Protein 4C69 (pdb70)

Nearest PDB structures (foldseek):
  7tcv-assembly1_XXX-2  TM=9.997E-01  e=7.391E-43  Mus musculus
  3emn-assembly1_X  TM=1.001E+00  e=1.441E-42  Mus musculus
  7nie-assembly1_C  TM=9.796E-01  e=1.174E-37  Sus scrofa
  4bum-assembly1_X-2  TM=9.651E-01  e=6.460E-36  Danio rerio
  5jdp-assembly1_A  TM=8.200E-01  e=9.463E-36  Homo sapiens

Foldseek 3Di:
DLWDDFPVCACVQQVCLVPPQADWQKEKEWEWEDDPFFKIKIKIWIARNPVRDIKIKIKIKGDPVVFQWMWIWIAIPQGKIKIKIKGACHVHHQKIKMWIWIAGPPVRFIWIKIKIWGIDRQKIWIWIWIQGPCFIKIKIKIWGDDPQKIKMWIWMAGVNVRDIPWIKIKIKGDDPAKIWIWMDIPVWKIKIKIWGPPDPFKIKMKMKIDTPPDPDIKIKIKMKGRPDVFKIWIWMAIPQQKIKTKIWGDPDVQKIKMKIKIARRVCNVDDDITIYIYIHGYD

Sequence (283 aa):
MAVPPTYADLGKSARDVFTKGYGFGLIKLDLKTKSENGLEFTSSGSANTETTKVNGSLETKYRWTEYGLTFTEKWWNTDNTLGTEITVEDQLARGLKLTFDSSFSPNTGKKNAKIKTGYKREHINLGCDVDFDIAGPSIRGALVLGYEGWLAGYQQMNFETSKSRVTQSNFAVGYKTDEFQLHTNVNDGTEFGGSIYQKVNKKKLETAVNLAWTAGNSNTRFGIAAKYQVDPDACFSAKVNNSSLIGLGYTQTLKKPGIKLTLSALLDGKNVNAGGHKLGLGLEFQA

Solvent-accessible surface area: 17221 Å² total; per-residue (Å²): 202,38,47,8,32,63,24,69,61,11,8,87,32,3,101,32,4,33,84,111,31,25,9,45,9,48,78,63,87,25,69,61,37,137,54,168,84,14,125,30,80,41,38,31,23,29,30,32,86,147,78,122,109,107,70,19,43,80,40,49,42,88,74,118,81,145,125,19,42,22,74,5,73,87,105,51,67,84,61,38,75,11,49,40,62,17,43,65,74,84,160,45,213,10,36,89,57,10,95,27,43,35,94,9,68,106,86,52,133,150,30,19,72,63,72,47,22,64,90,134,100,86,48,10,68,27,50,52,34,34,91,60,169,82,16,58,16,60,86,16,24,69,0,84,14,151,130,31,135,16,51,7,75,24,44,7,59,50,53,79,110,80,142,74,45,53,33,8,116,3,76,3,63,90,40,123,107,67,20,49,23,48,32,37,52,81,57,52,75,69,17,12,8,66,15,83,65,84,74,183,88,44,37,36,1,59,52,70,24,98,31,57,93,76,119,97,66,116,87,6,85,3,32,57,86,81,62,62,131,77,4,18,79,4,33,45,66,57,68,72,37,58,53,0,63,3,85,26,66,28,96,127,119,29,32,96,42,24,90,6,21,31,33,53,28,166,76,69,146,90,51,80,49,96,119,7,67,10,55,49,85,62,73

B-factor: mean 73.26, std 31.03, range [28.74, 315.89]

Radius of gyration: 20.9 Å; Cα contacts (8 Å, |Δi|>4): 778; chains: 1; bounding box: 49×56×49 Å

Structure (mmCIF, N/CA/C/O backbone):
data_4C69
#
_entry.id   4C69
#
_cell.length_a   100.152
_cell.length_b   58.369
_cell.length_c   66.545
_cell.angle_alpha   90.00
_cell.angle_beta   99.25
_cell.angle_gamma   90.00
#
_symmetry.space_group_name_H-M   'C 1 2 1'
#
loop_
_entity.id
_entity.type
_entity.pdbx_description
1 polymer 'VOLTAGE-DEPENDENT ANION-SELECTIVE CHANNEL PROTEIN 1'
2 non-polymer 'LAURYL DIMETHYLAMINE-N-OXIDE'
3 non-polymer 1,2-DIMYRISTOYL-RAC-GLYCERO-3-PHOSPHOCHOLINE
4 non-polymer "ADENOSINE-5'-TRIPHOSPHATE"
5 water water
#
loop_
_atom_site.group_PDB
_atom_site.id
_atom_site.type_symbol
_atom_site.label_atom_id
_atom_site.label_alt_id
_atom_site.label_comp_id
_atom_site.label_asym_id
_atom_site.label_entity_id
_atom_site.label_seq_id
_atom_site.pdbx_PDB_ins_code
_atom_site.Cartn_x
_atom_site.Cartn_y
_atom_site.Cartn_z
_atom_site.occupancy
_atom_site.B_iso_or_equiv
_atom_site.auth_seq_id
_atom_site.auth_comp_id
_atom_site.auth_asym_id
_atom_site.auth_atom_id
_atom_site.pdbx_PDB_model_num
ATOM 1 N N . MET A 1 13 ? 3.082 25.609 33.917 1.00 92.82 1 MET X N 1
ATOM 2 C CA . MET A 1 13 ? 3.208 26.631 34.953 1.00 94.73 1 MET X CA 1
ATOM 3 C C . MET A 1 13 ? 4.463 26.393 35.805 1.00 91.05 1 MET X C 1
ATOM 4 O O . MET A 1 13 ? 5.408 27.188 35.783 1.00 86.32 1 MET X O 1
ATOM 9 N N . ALA A 1 14 ? 4.478 25.283 36.538 1.00 83.80 2 ALA X N 1
ATOM 10 C CA . ALA A 1 14 ? 5.675 24.840 37.233 1.00 75.25 2 ALA X CA 1
ATOM 11 C C . ALA A 1 14 ? 6.587 24.125 36.227 1.00 61.51 2 ALA X C 1
ATOM 12 O O . ALA A 1 14 ? 7.730 23.753 36.541 1.00 62.24 2 ALA X O 1
ATOM 14 N N . VAL A 1 15 ? 6.060 23.933 35.017 1.00 53.03 3 VAL X N 1
ATOM 15 C CA . VAL A 1 15 ? 6.800 23.287 33.946 1.00 51.22 3 VAL X CA 1
ATOM 16 C C . VAL A 1 15 ? 7.609 24.330 33.208 1.00 47.71 3 VAL X C 1
ATOM 17 O O . VAL A 1 15 ? 7.054 25.237 32.611 1.00 54.54 3 VAL X O 1
ATOM 21 N N . PRO A 1 16 ? 8.938 24.199 33.265 1.00 41.09 4 PRO X N 1
ATOM 22 C CA . PRO A 1 16 ? 9.866 25.162 32.680 1.00 39.26 4 PRO X CA 1
ATOM 23 C C . PRO A 1 16 ? 9.944 25.017 31.163 1.00 45.35 4 PRO X C 1
ATOM 24 O O . PRO A 1 16 ? 9.596 23.962 30.648 1.00 47.30 4 PRO X O 1
ATOM 28 N N . PRO A 1 17 ? 10.385 26.071 30.460 1.00 39.77 5 PRO X N 1
ATOM 29 C CA . PRO A 1 17 ? 10.497 25.976 29.002 1.00 48.76 5 PRO X CA 1
ATOM 30 C C . PRO A 1 17 ? 11.708 25.141 28.626 1.00 50.65 5 PRO X C 1
ATOM 31 O O . PRO A 1 17 ? 12.550 24.854 29.486 1.00 45.57 5 PRO X O 1
ATOM 35 N N . THR A 1 18 ? 11.800 24.769 27.353 1.00 42.81 6 THR X N 1
ATOM 36 C CA . THR A 1 18 ? 12.991 24.115 26.826 1.00 34.43 6 THR X CA 1
ATOM 37 C C . THR A 1 18 ? 14.171 25.073 26.931 1.00 32.32 6 THR X C 1
ATOM 38 O O . THR A 1 18 ? 13.961 26.291 27.046 1.00 36.63 6 THR X O 1
ATOM 42 N N . TYR A 1 19 ? 15.400 24.542 26.855 1.00 34.75 7 TYR X N 1
ATOM 43 C CA . TYR A 1 19 ? 16.611 25.382 26.857 1.00 40.05 7 TYR X CA 1
ATOM 44 C C . TYR A 1 19 ? 16.559 26.505 25.787 1.00 46.85 7 TYR X C 1
ATOM 45 O O . TYR A 1 19 ? 16.800 27.683 26.078 1.00 45.35 7 TYR X O 1
ATOM 54 N N . ALA A 1 20 ? 16.240 26.125 24.554 1.00 39.63 8 ALA X N 1
ATOM 55 C CA . ALA A 1 20 ? 16.172 27.075 23.449 1.00 40.99 8 ALA X CA 1
ATOM 56 C C . ALA A 1 20 ? 15.172 28.191 23.734 1.00 38.51 8 ALA X C 1
ATOM 57 O O . ALA A 1 20 ? 15.363 29.334 23.319 1.00 39.31 8 ALA X O 1
ATOM 59 N N . ASP A 1 21 ? 14.102 27.883 24.463 1.00 40.98 9 ASP X N 1
ATOM 60 C CA . ASP A 1 21 ? 13.112 28.927 24.742 1.00 33.95 9 ASP X CA 1
ATOM 61 C C . ASP A 1 21 ? 13.486 29.881 25.885 1.00 50.94 9 ASP X C 1
ATOM 62 O O . ASP A 1 21 ? 12.777 30.862 26.129 1.00 49.05 9 ASP X O 1
ATOM 67 N N . LEU A 1 22 ? 14.592 29.615 26.578 1.00 39.68 10 LEU X N 1
ATOM 68 C CA . LEU A 1 22 ? 15.036 30.561 27.609 1.00 44.85 10 LEU X CA 1
ATOM 69 C C . LEU A 1 22 ? 15.395 31.904 26.942 1.00 43.69 10 LEU X C 1
ATOM 70 O O . LEU A 1 22 ? 16.209 31.937 26.002 1.00 39.68 10 LEU X O 1
ATOM 75 N N . GLY A 1 23 ? 14.780 32.992 27.411 1.00 36.34 11 GLY X N 1
ATOM 76 C CA . GLY A 1 23 ? 14.963 34.309 26.816 1.00 46.60 11 GLY X CA 1
ATOM 77 C C . GLY A 1 23 ? 14.098 34.618 25.586 1.00 53.05 11 GLY X C 1
ATOM 78 O O . GLY A 1 23 ? 14.358 35.602 24.873 1.00 48.93 11 GLY X O 1
ATOM 79 N N . LYS A 1 24 ? 13.062 33.811 25.345 1.00 41.77 12 LYS X N 1
ATOM 80 C CA . LYS A 1 24 ? 12.250 33.950 24.127 1.00 49.19 12 LYS X CA 1
ATOM 81 C C . LYS A 1 24 ? 11.471 35.273 24.015 1.00 55.59 12 LYS X C 1
ATOM 82 O O . LYS A 1 24 ? 11.502 35.946 22.971 1.00 42.23 12 LYS X O 1
ATOM 88 N N . SER A 1 25 ? 10.766 35.626 25.085 1.00 39.07 13 SER X N 1
ATOM 89 C CA . SER A 1 25 ? 9.943 36.812 25.110 1.00 36.51 13 SER X CA 1
ATOM 90 C C . SER A 1 25 ? 10.748 38.056 24.797 1.00 39.53 13 SER X C 1
ATOM 91 O O . SER A 1 25 ? 10.249 38.972 24.138 1.00 46.51 13 SER X O 1
ATOM 94 N N . ALA A 1 26 ? 11.983 38.090 25.290 1.00 41.04 14 ALA X N 1
ATOM 95 C CA . ALA A 1 26 ? 12.867 39.230 25.070 1.00 47.60 14 ALA X CA 1
ATOM 96 C C . ALA A 1 26 ? 13.300 39.275 23.603 1.00 47.92 14 ALA X C 1
ATOM 97 O O . ALA A 1 26 ? 13.302 40.345 22.969 1.00 41.51 14 ALA X O 1
ATOM 99 N N . ARG A 1 27 ? 13.693 38.111 23.084 1.00 41.28 15 ARG X N 1
ATOM 100 C CA . ARG A 1 27 ? 14.104 37.985 21.696 1.00 40.44 15 ARG X CA 1
ATOM 101 C C . ARG A 1 27 ? 12.942 38.426 20.806 1.00 40.67 15 ARG X C 1
ATOM 102 O O . ARG A 1 27 ? 13.128 39.198 19.876 1.00 48.95 15 ARG X O 1
ATOM 110 N N . ASP A 1 28 ? 11.742 37.988 21.159 1.00 37.94 16 ASP X N 1
ATOM 111 C CA . ASP A 1 28 ? 10.539 38.330 20.410 1.00 48.80 16 ASP X CA 1
ATOM 112 C C . ASP A 1 28 ? 10.280 39.829 20.331 1.00 57.74 16 ASP X C 1
ATOM 113 O O . ASP A 1 28 ? 9.757 40.299 19.327 1.00 49.25 16 ASP X O 1
ATOM 118 N N . VAL A 1 29 ? 10.650 40.583 21.367 1.00 47.25 17 VAL X N 1
ATOM 119 C CA . VAL A 1 29 ? 10.425 42.021 21.318 1.00 45.69 17 VAL X CA 1
ATOM 120 C C . VAL A 1 29 ? 11.317 42.650 20.248 1.00 39.41 17 VAL X C 1
ATOM 121 O O . VAL A 1 29 ? 10.925 43.600 19.574 1.00 49.13 17 VAL X O 1
ATOM 125 N N . PHE A 1 30 ? 12.518 42.098 20.089 1.00 42.80 18 PHE X N 1
ATOM 126 C CA . PHE A 1 30 ? 13.474 42.563 19.089 1.00 45.88 18 PHE X CA 1
ATOM 127 C C . PHE A 1 30 ? 13.210 42.089 17.654 1.00 46.00 18 PHE X C 1
ATOM 128 O O . PHE A 1 30 ? 13.638 42.748 16.714 1.00 54.84 18 PHE X O 1
ATOM 136 N N . THR A 1 31 ? 12.549 40.943 17.485 1.00 49.53 19 THR X N 1
ATOM 137 C CA . THR A 1 31 ? 12.488 40.290 16.169 1.00 53.93 19 THR X CA 1
ATOM 138 C C . THR A 1 31 ? 11.144 40.458 15.459 1.00 52.19 19 THR X C 1
ATOM 139 O O . THR A 1 31 ? 11.089 40.724 14.261 1.00 56.04 19 THR X O 1
ATOM 143 N N . LYS A 1 32 ? 10.060 40.274 16.202 1.00 45.06 20 LYS X N 1
ATOM 144 C CA . LYS A 1 32 ? 8.725 40.338 15.629 1.00 43.66 20 LYS X CA 1
ATOM 145 C C . LYS A 1 32 ? 8.338 41.749 15.227 1.00 51.31 20 LYS X C 1
ATOM 146 O O . LYS A 1 32 ? 8.825 42.725 15.797 1.00 63.31 20 LYS X O 1
ATOM 152 N N . GLY A 1 33 ? 7.473 41.855 14.229 1.00 50.01 21 GLY X N 1
ATOM 153 C CA . GLY A 1 33 ? 7.035 43.160 13.766 1.00 56.59 21 GLY X CA 1
ATOM 154 C C . GLY A 1 33 ? 8.080 43.864 12.926 1.00 50.56 21 GLY X C 1
ATOM 155 O O . GLY A 1 33 ? 7.925 45.044 12.579 1.00 62.53 21 GLY X O 1
ATOM 156 N N . TYR A 1 34 ? 9.158 43.153 12.607 1.00 45.86 22 TYR X N 1
ATOM 157 C CA . TYR A 1 34 ? 10.188 43.717 11.736 1.00 56.83 22 TYR X CA 1
ATOM 158 C C . TYR A 1 34 ? 10.519 42.744 10.594 1.00 66.84 22 TYR X C 1
ATOM 159 O O . TYR A 1 34 ? 10.764 41.555 10.843 1.00 64.20 22 TYR X O 1
ATOM 168 N N . GLY A 1 35 ? 10.553 43.258 9.361 1.00 57.18 23 GLY X N 1
ATOM 169 C CA . GLY A 1 35 ? 10.965 42.474 8.203 1.00 56.78 23 GLY X CA 1
ATOM 170 C C . GLY A 1 35 ? 11.798 43.269 7.198 1.00 52.69 23 GLY X C 1
ATOM 171 O O . GLY A 1 35 ? 11.414 43.404 6.028 1.00 55.76 23 GLY X O 1
ATOM 172 N N . PHE A 1 36 ? 12.948 43.768 7.654 1.00 49.33 24 PHE X N 1
ATOM 173 C CA . PHE A 1 36 ? 13.812 44.667 6.881 1.00 55.40 24 PHE X CA 1
ATOM 174 C C . PHE A 1 36 ? 14.308 44.093 5.554 1.00 57.98 24 PHE X C 1
ATOM 175 O O . PHE A 1 36 ? 14.798 42.968 5.506 1.00 55.17 24 PHE X O 1
ATOM 183 N N . GLY A 1 37 ? 14.197 44.876 4.484 1.00 59.55 25 GLY X N 1
ATOM 184 C CA . GLY A 1 37 ? 14.744 44.480 3.194 1.00 47.67 25 GLY X CA 1
ATOM 185 C C . GLY A 1 37 ? 14.005 43.306 2.593 1.00 54.82 25 GLY X C 1
ATOM 186 O O . GLY A 1 37 ? 14.539 42.570 1.756 1.00 63.06 25 GLY X O 1
ATOM 187 N N . LEU A 1 38 ? 12.764 43.112 3.016 1.00 80.68 26 LEU X N 1
ATOM 188 C CA . LEU A 1 38 ? 11.973 42.044 2.434 1.00 63.36 26 LEU X CA 1
ATOM 189 C C . LEU A 1 38 ? 10.572 42.501 2.099 1.00 66.69 26 LEU X C 1
ATOM 190 O O . LEU A 1 38 ? 10.011 43.371 2.768 1.00 63.18 26 LEU X O 1
ATOM 195 N N . ILE A 1 39 ? 10.025 41.919 1.036 1.00 59.70 27 ILE X N 1
ATOM 196 C CA . ILE A 1 39 ? 8.585 41.929 0.828 1.00 59.21 27 ILE X CA 1
ATOM 197 C C . ILE A 1 39 ? 8.120 40.527 1.183 1.00 60.08 27 ILE X C 1
ATOM 198 O O . ILE A 1 39 ? 8.519 39.554 0.534 1.00 64.97 27 ILE X O 1
ATOM 203 N N . LYS A 1 40 ? 7.307 40.428 2.228 1.00 62.76 28 LYS X N 1
ATOM 204 C CA . LYS A 1 40 ? 6.890 39.138 2.759 1.00 72.06 28 LYS X CA 1
ATOM 205 C C . LYS A 1 40 ? 5.389 38.918 2.579 1.00 70.09 28 LYS X C 1
ATOM 206 O O . LYS A 1 40 ? 4.580 39.841 2.712 1.00 63.10 28 LYS X O 1
ATOM 212 N N . LEU A 1 41 ? 5.021 37.678 2.301 1.00 65.48 29 LEU X N 1
ATOM 213 C CA . LEU A 1 41 ? 3.653 37.370 1.969 1.00 55.02 29 LEU X CA 1
ATOM 214 C C . LEU A 1 41 ? 3.266 36.048 2.620 1.00 52.36 29 LEU X C 1
ATOM 215 O O . LEU A 1 41 ? 3.790 34.999 2.241 1.00 51.98 29 LEU X O 1
ATOM 220 N N . ASP A 1 42 ? 2.366 36.085 3.603 1.00 53.22 30 ASP X N 1
ATOM 221 C CA . ASP A 1 42 ? 2.047 34.871 4.345 1.00 54.44 30 ASP X CA 1
ATOM 222 C C . ASP A 1 42 ? 0.566 34.505 4.351 1.00 54.69 30 ASP X C 1
ATOM 223 O O . ASP A 1 42 ? -0.293 35.275 4.800 1.00 53.91 30 ASP X O 1
ATOM 228 N N . LEU A 1 43 ? 0.286 33.301 3.872 1.00 55.13 31 LEU X N 1
ATOM 229 C CA . LEU A 1 43 ? -1.056 32.743 3.940 1.00 51.84 31 LEU X CA 1
ATOM 230 C C . LEU A 1 43 ? -1.095 31.603 4.949 1.00 56.52 31 LEU X C 1
ATOM 231 O O . LEU A 1 43 ? -0.399 30.602 4.785 1.00 60.40 31 LEU X O 1
ATOM 236 N N . LYS A 1 44 ? -1.922 31.754 5.975 1.00 61.90 32 LYS X N 1
ATOM 237 C CA . LYS A 1 44 ? -2.017 30.781 7.059 1.00 72.70 32 LYS X CA 1
ATOM 238 C C . LYS A 1 44 ? -3.469 30.353 7.252 1.00 74.64 32 LYS X C 1
ATOM 239 O O . LYS A 1 44 ? -4.377 31.177 7.157 1.00 77.38 32 LYS X O 1
ATOM 245 N N . THR A 1 45 ? -3.695 29.072 7.522 1.00 69.86 33 THR X N 1
ATOM 246 C CA . THR A 1 45 ? -5.009 28.639 7.980 1.00 70.18 33 THR X CA 1
ATOM 247 C C . THR A 1 45 ? -4.916 28.057 9.374 1.00 84.46 33 THR X C 1
ATOM 248 O O . THR A 1 45 ? -3.825 27.765 9.873 1.00 87.34 33 THR X O 1
ATOM 252 N N . LYS A 1 46 ? -6.080 27.875 9.986 1.00 94.60 34 LYS X N 1
ATOM 253 C CA . LYS A 1 46 ? -6.165 27.412 11.355 1.00 100.51 34 LYS X CA 1
ATOM 254 C C . LYS A 1 46 ? -7.230 26.342 11.481 1.00 104.10 34 LYS X C 1
ATOM 255 O O . LYS A 1 46 ? -8.313 26.449 10.905 1.00 112.82 34 LYS X O 1
ATOM 261 N N . SER A 1 47 ? -6.897 25.296 12.219 1.00 104.24 35 SER X N 1
ATOM 262 C CA . SER A 1 47 ? -7.877 24.332 12.679 1.00 108.05 35 SER X CA 1
ATOM 263 C C . SER A 1 47 ? -7.306 23.699 13.938 1.00 115.40 35 SER X C 1
ATOM 264 O O . SER A 1 47 ? -6.096 23.489 14.036 1.00 110.87 35 SER X O 1
ATOM 267 N N . GLU A 1 48 ? -8.162 23.430 14.916 1.00 124.70 36 GLU X N 1
ATOM 268 C CA . GLU A 1 48 ? -7.713 22.740 16.115 1.00 131.48 36 GLU X CA 1
ATOM 269 C C . GLU A 1 48 ? -7.412 21.295 15.744 1.00 131.80 36 GLU X C 1
ATOM 270 O O . GLU A 1 48 ? -6.551 20.651 16.345 1.00 141.05 36 GLU X O 1
ATOM 276 N N . ASN A 1 49 ? -8.119 20.801 14.733 1.00 121.12 37 ASN X N 1
ATOM 277 C CA . ASN A 1 49 ? -7.959 19.424 14.291 1.00 113.59 37 ASN X CA 1
ATOM 278 C C . ASN A 1 49 ? -7.797 19.311 12.777 1.00 100.96 37 ASN X C 1
ATOM 279 O O . ASN A 1 49 ? -8.275 20.159 12.020 1.00 91.04 37 ASN X O 1
ATOM 284 N N . GLY A 1 50 ? -7.107 18.263 12.345 1.00 88.09 38 GLY X N 1
ATOM 285 C CA . GLY A 1 50 ? -6.954 17.979 10.932 1.00 84.30 38 GLY X CA 1
ATOM 286 C C . GLY A 1 50 ? -6.027 18.902 10.163 1.00 85.51 38 GLY X C 1
ATOM 287 O O . GLY A 1 50 ? -4.957 19.267 10.645 1.00 87.90 38 GLY X O 1
ATOM 288 N N . LEU A 1 51 ? -6.451 19.278 8.960 1.00 80.94 39 LEU X N 1
ATOM 289 C CA . LEU A 1 51 ? -5.594 19.990 8.021 1.00 79.17 39 LEU X CA 1
ATOM 290 C C . LEU A 1 51 ? -5.431 21.467 8.334 1.00 76.56 39 LEU X C 1
ATOM 291 O O . LEU A 1 51 ? -6.389 22.152 8.691 1.00 81.31 39 LEU X O 1
ATOM 296 N N . GLU A 1 52 ? -4.203 21.947 8.189 1.00 73.46 40 GLU X N 1
ATOM 297 C CA . GLU A 1 52 ? -3.942 23.377 8.100 1.00 71.17 40 GLU X CA 1
ATOM 298 C C . GLU A 1 52 ? -2.727 23.588 7.209 1.00 70.04 40 GLU X C 1
ATOM 299 O O . GLU A 1 52 ? -1.920 22.668 7.018 1.00 67.82 40 GLU X O 1
ATOM 305 N N . PHE A 1 53 ? -2.600 24.781 6.638 1.00 61.96 41 PHE X N 1
ATOM 306 C CA . PHE A 1 53 ? -1.425 25.058 5.834 1.00 64.26 41 PHE X CA 1
ATOM 307 C C . PHE A 1 53 ? -0.848 26.444 6.084 1.00 68.25 41 PHE X C 1
ATOM 308 O O . PHE A 1 53 ? -1.544 27.361 6.535 1.00 65.96 41 PHE X O 1
ATOM 316 N N . THR A 1 54 ? 0.443 26.571 5.801 1.00 62.75 42 THR X N 1
ATOM 317 C CA . THR A 1 54 ? 1.118 27.851 5.872 1.00 68.01 42 THR X CA 1
ATOM 318 C C . THR A 1 54 ? 1.880 28.042 4.577 1.00 64.70 42 THR X C 1
ATOM 319 O O . THR A 1 54 ? 2.768 27.259 4.247 1.00 72.97 42 THR X O 1
ATOM 323 N N . SER A 1 55 ? 1.525 29.079 3.838 1.00 63.78 43 SER X N 1
ATOM 324 C CA . SER A 1 55 ? 2.180 29.357 2.567 1.00 63.52 43 SER X CA 1
ATOM 325 C C . SER A 1 55 ? 2.895 30.689 2.674 1.00 63.10 43 SER X C 1
ATOM 326 O O . SER A 1 55 ? 2.328 31.668 3.186 1.00 67.49 43 SER X O 1
ATOM 329 N N . SER A 1 56 ? 4.133 30.732 2.192 1.00 59.60 44 SER X N 1
ATOM 330 C CA . SER A 1 56 ? 4.956 31.912 2.396 1.00 66.46 44 SER X CA 1
ATOM 331 C C . SER A 1 56 ? 5.725 32.335 1.146 1.00 63.61 44 SER X C 1
ATOM 332 O O . SER A 1 56 ? 6.360 31.512 0.474 1.00 55.55 44 SER X O 1
ATOM 335 N N . GLY A 1 57 ? 5.647 33.626 0.837 1.00 63.27 45 GLY X N 1
ATOM 336 C CA . GLY A 1 57 ? 6.462 34.205 -0.216 1.00 65.99 45 GLY X CA 1
ATOM 337 C C . GLY A 1 57 ? 7.390 35.278 0.331 1.00 60.19 45 GLY X C 1
ATOM 338 O O . GLY A 1 57 ? 7.003 36.066 1.201 1.00 66.49 45 GLY X O 1
ATOM 339 N N . SER A 1 58 ? 8.616 35.313 -0.174 1.00 61.66 46 SER X N 1
ATOM 340 C CA . SER A 1 58 ? 9.575 36.310 0.266 1.00 65.87 46 SER X CA 1
ATOM 341 C C . SER A 1 58 ? 10.450 36.819 -0.869 1.00 62.65 46 SER X C 1
ATOM 342 O O . SER A 1 58 ? 11.193 36.055 -1.483 1.00 70.89 46 SER X O 1
ATOM 345 N N . ALA A 1 59 ? 10.367 38.115 -1.148 1.00 63.31 47 ALA X N 1
ATOM 346 C CA . ALA A 1 59 ? 11.328 38.739 -2.061 1.00 63.68 47 ALA X CA 1
ATOM 347 C C . ALA A 1 59 ? 12.340 39.571 -1.287 1.00 59.08 47 ALA X C 1
ATOM 348 O O . ALA A 1 59 ? 11.988 40.361 -0.405 1.00 71.76 47 ALA X O 1
ATOM 350 N N . ASN A 1 60 ? 13.604 39.369 -1.618 1.00 68.36 48 ASN X N 1
ATOM 351 C CA . ASN A 1 60 ? 14.688 40.118 -1.024 1.00 62.66 48 ASN X CA 1
ATOM 352 C C . ASN A 1 60 ? 14.918 41.332 -1.917 1.00 75.81 48 ASN X C 1
ATOM 353 O O . ASN A 1 60 ? 15.242 41.177 -3.095 1.00 77.91 48 ASN X O 1
ATOM 358 N N . THR A 1 61 ? 14.747 42.535 -1.378 1.00 86.61 49 THR X N 1
ATOM 359 C CA . THR A 1 61 ? 14.789 43.742 -2.204 1.00 90.17 49 THR X CA 1
ATOM 360 C C . THR A 1 61 ? 16.205 44.161 -2.615 1.00 94.65 49 THR X C 1
ATOM 361 O O . THR A 1 61 ? 16.386 45.091 -3.406 1.00 96.25 49 THR X O 1
ATOM 365 N N . GLU A 1 62 ? 17.204 43.469 -2.080 1.00 94.41 50 GLU X N 1
ATOM 366 C CA . GLU A 1 62 ? 18.594 43.723 -2.438 1.00 104.41 50 GLU X CA 1
ATOM 367 C C . GLU A 1 62 ? 19.028 42.804 -3.573 1.00 95.62 50 GLU X C 1
ATOM 368 O O . GLU A 1 62 ? 19.572 43.254 -4.579 1.00 98.68 50 GLU X O 1
ATOM 374 N N . THR A 1 63 ? 18.773 41.512 -3.396 1.00 92.69 51 THR X N 1
ATOM 375 C CA . THR A 1 63 ? 19.258 40.485 -4.301 1.00 93.41 51 THR X CA 1
ATOM 376 C C . THR A 1 63 ? 18.250 40.141 -5.388 1.00 92.58 51 THR X C 1
ATOM 377 O O . THR A 1 63 ? 18.561 39.375 -6.299 1.00 93.79 51 THR X O 1
ATOM 381 N N . THR A 1 64 ? 17.042 40.686 -5.270 1.00 90.46 52 THR X N 1
ATOM 382 C CA . THR A 1 64 ? 15.973 40.466 -6.246 1.00 103.22 52 THR X CA 1
ATOM 383 C C . THR A 1 64 ? 15.465 39.007 -6.276 1.00 100.93 52 THR X C 1
ATOM 384 O O . THR A 1 64 ? 14.541 38.665 -7.027 1.00 101.64 52 THR X O 1
ATOM 388 N N . LYS A 1 65 ? 16.043 38.166 -5.418 1.00 93.63 53 LYS X N 1
ATOM 389 C CA . LYS A 1 65 ? 15.644 36.762 -5.319 1.00 91.51 53 LYS X CA 1
ATOM 390 C C . LYS A 1 65 ? 14.261 36.623 -4.684 1.00 91.95 53 LYS X C 1
ATOM 391 O O . LYS A 1 65 ? 13.855 37.426 -3.841 1.00 79.17 53 LYS X O 1
ATOM 397 N N . VAL A 1 66 ? 13.536 35.596 -5.097 1.00 79.36 54 VAL X N 1
ATOM 398 C CA . VAL A 1 66 ? 12.203 35.365 -4.583 1.00 89.66 54 VAL X CA 1
ATOM 399 C C . VAL A 1 66 ? 12.128 33.941 -4.057 1.00 93.73 54 VAL X C 1
ATOM 400 O O . VAL A 1 66 ? 12.369 32.990 -4.798 1.00 104.33 54 VAL X O 1
ATOM 404 N N . ASN A 1 67 ? 11.814 33.799 -2.774 1.00 90.90 55 ASN X N 1
ATOM 405 C CA . ASN A 1 67 ? 11.708 32.486 -2.149 1.00 69.99 55 ASN X CA 1
ATOM 406 C C . ASN A 1 67 ? 10.269 32.144 -1.774 1.00 71.07 55 ASN X C 1
ATOM 407 O O . ASN A 1 67 ? 9.481 33.024 -1.421 1.00 67.16 55 ASN X O 1
ATOM 412 N N . GLY A 1 68 ? 9.937 30.860 -1.829 1.00 67.03 56 GLY X N 1
ATOM 413 C CA . GLY A 1 68 ? 8.607 30.400 -1.487 1.00 83.99 56 GLY X CA 1
ATOM 414 C C . GLY A 1 68 ? 8.665 29.175 -0.595 1.00 86.17 56 GLY X C 1
ATOM 415 O O . GLY A 1 68 ? 9.646 28.416 -0.619 1.00 76.33 56 GLY X O 1
ATOM 416 N N . SER A 1 69 ? 7.624 28.978 0.209 1.00 78.13 57 SER X N 1
ATOM 417 C CA . SER A 1 69 ? 7.558 27.780 1.028 1.00 66.92 57 SER X CA 1
ATOM 418 C C . SER A 1 69 ? 6.122 27.397 1.339 1.00 67.66 57 SER X C 1
ATOM 419 O O . SER A 1 69 ? 5.269 28.255 1.589 1.00 65.49 57 SER X O 1
ATOM 422 N N . LEU A 1 70 ? 5.860 26.097 1.295 1.00 66.76 58 LEU X N 1
ATOM 423 C CA . LEU A 1 70 ? 4.574 25.561 1.702 1.00 62.27 58 LEU X CA 1
ATOM 424 C C . LEU A 1 70 ? 4.781 24.571 2.842 1.00 67.96 58 LEU X C 1
ATOM 425 O O . LEU A 1 70 ? 5.746 23.805 2.851 1.00 65.78 58 LEU X O 1
ATOM 430 N N . GLU A 1 71 ? 3.865 24.580 3.799 1.00 66.50 59 GLU X N 1
ATOM 431 C CA . GLU A 1 71 ? 3.891 23.597 4.865 1.00 73.03 59 GLU X CA 1
ATOM 432 C C . GLU A 1 71 ? 2.471 23.115 5.100 1.00 70.16 59 GLU X C 1
ATOM 433 O O . GLU A 1 71 ? 1.590 23.907 5.441 1.00 77.28 59 GLU X O 1
ATOM 439 N N . THR A 1 72 ? 2.235 21.824 4.897 1.00 66.12 60 THR X N 1
ATOM 440 C CA . THR A 1 72 ? 0.937 21.261 5.245 1.00 57.56 60 THR X CA 1
ATOM 441 C C . THR A 1 72 ? 1.068 20.487 6.552 1.00 64.77 60 THR X C 1
ATOM 442 O O . THR A 1 72 ? 2.135 19.964 6.878 1.00 71.40 60 THR X O 1
ATOM 446 N N . LYS A 1 73 ? -0.008 20.446 7.321 1.00 70.04 61 LYS X N 1
ATOM 447 C CA . LYS A 1 73 ? 0.069 19.871 8.645 1.00 65.51 61 LYS X CA 1
ATOM 448 C C . LYS A 1 73 ? -1.254 19.215 9.000 1.00 66.71 61 LYS X C 1
ATOM 449 O O . LYS A 1 73 ? -2.308 19.841 8.914 1.00 63.47 61 LYS X O 1
ATOM 455 N N . TYR A 1 74 ? -1.195 17.944 9.381 1.00 64.58 62 TYR X N 1
ATOM 456 C CA . TYR A 1 74 ? -2.388 17.234 9.819 1.00 65.38 62 TYR X CA 1
ATOM 457 C C . TYR A 1 74 ? -2.252 16.806 11.279 1.00 57.16 62 TYR X C 1
ATOM 458 O O . TYR A 1 74 ? -1.304 16.103 11.632 1.00 59.07 62 TYR X O 1
ATOM 467 N N . ARG A 1 75 ? -3.196 17.230 12.121 1.00 70.89 63 ARG X N 1
ATOM 468 C CA . ARG A 1 75 ? -3.179 16.848 13.531 1.00 72.67 63 ARG X CA 1
ATOM 469 C C . ARG A 1 75 ? -4.221 15.789 13.808 1.00 66.39 63 ARG X C 1
ATOM 470 O O . ARG A 1 75 ? -5.398 15.977 13.525 1.00 66.03 63 ARG X O 1
ATOM 478 N N . TRP A 1 76 ? -3.773 14.669 14.352 1.00 65.79 64 TRP X N 1
ATOM 479 C CA . TRP A 1 76 ? -4.670 13.633 14.838 1.00 87.38 64 TRP X CA 1
ATOM 480 C C . TRP A 1 76 ? -4.739 13.755 16.353 1.00 91.13 64 TRP X C 1
ATOM 481 O O . TRP A 1 76 ? -4.264 12.860 17.042 1.00 64.84 64 TRP X O 1
ATOM 492 N N . THR A 1 77 ? -5.311 14.839 16.881 1.00 90.10 65 THR X N 1
ATOM 493 C CA . THR A 1 77 ? -5.268 15.080 18.333 1.00 96.69 65 THR X CA 1
ATOM 494 C C . THR A 1 77 ? -5.941 13.998 19.173 1.00 102.21 65 THR X C 1
ATOM 495 O O . THR A 1 77 ? -5.801 13.987 20.396 1.00 106.88 65 THR X O 1
ATOM 499 N N . GLU A 1 78 ? -6.665 13.097 18.515 1.00 103.22 66 GLU X N 1
ATOM 500 C CA . GLU A 1 78 ? -7.156 11.892 19.165 1.00 103.43 66 GLU X CA 1
ATOM 501 C C . GLU A 1 78 ? -5.980 11.162 19.802 1.00 91.48 66 GLU X C 1
ATOM 502 O O . GLU A 1 78 ? -6.076 10.675 20.926 1.00 94.94 66 GLU X O 1
ATOM 508 N N . TYR A 1 79 ? -4.862 11.107 19.083 1.00 75.76 67 TYR X N 1
ATOM 509 C CA . TYR A 1 79 ? -3.709 10.337 19.533 1.00 77.68 67 TYR X CA 1
ATOM 510 C C . TYR A 1 79 ? -2.394 11.129 19.629 1.00 69.25 67 TYR X C 1
ATOM 511 O O . TYR A 1 79 ? -1.307 10.546 19.555 1.00 63.03 67 TYR X O 1
ATOM 520 N N . GLY A 1 80 ? -2.496 12.445 19.818 1.00 65.62 68 GLY X N 1
ATOM 521 C CA . GLY A 1 80 ? -1.322 13.283 20.025 1.00 65.66 68 GLY X CA 1
ATOM 522 C C . GLY A 1 80 ? -0.320 13.195 18.887 1.00 67.92 68 GLY X C 1
ATOM 523 O O . GLY A 1 80 ? 0.892 13.290 19.085 1.00 75.83 68 GLY X O 1
ATOM 524 N N . LEU A 1 81 ? -0.847 13.028 17.683 1.00 73.96 69 LEU X N 1
ATOM 525 C CA . LEU A 1 81 ? -0.039 12.749 16.513 1.00 68.89 69 LEU X CA 1
ATOM 526 C C . LEU A 1 81 ? -0.133 13.935 15.568 1.00 63.83 69 LEU X C 1
ATOM 527 O O . LEU A 1 81 ? -1.218 14.469 15.354 1.00 55.59 69 LEU X O 1
ATOM 532 N N . THR A 1 82 ? 0.995 14.365 15.012 1.00 57.95 70 THR X N 1
ATOM 533 C CA . THR A 1 82 ? 0.960 15.457 14.040 1.00 60.52 70 THR X CA 1
ATOM 534 C C . THR A 1 82 ? 1.827 15.108 12.839 1.00 63.98 70 THR X C 1
ATOM 535 O O . THR A 1 82 ? 2.958 14.646 13.008 1.00 65.77 70 THR X O 1
ATOM 539 N N . PHE A 1 83 ? 1.294 15.319 11.634 1.00 67.63 71 PHE X N 1
ATOM 540 C CA . PHE A 1 83 ? 2.037 15.045 10.397 1.00 65.45 71 PHE X CA 1
ATOM 541 C C . PHE A 1 83 ? 2.240 16.315 9.601 1.00 60.52 71 PHE X C 1
ATOM 542 O O . PHE A 1 83 ? 1.278 16.982 9.231 1.00 63.43 71 PHE X O 1
ATOM 550 N N . THR A 1 84 ? 3.491 16.609 9.288 1.00 62.71 72 THR X N 1
ATOM 551 C CA . THR A 1 84 ? 3.847 17.870 8.675 1.00 63.13 72 THR X CA 1
ATOM 552 C C . THR A 1 84 ? 4.702 17.600 7.447 1.00 62.95 72 THR X C 1
ATOM 553 O O . THR A 1 84 ? 5.633 16.794 7.489 1.00 60.84 72 THR X O 1
ATOM 557 N N . GLU A 1 85 ? 4.385 18.283 6.355 1.00 60.22 73 GLU X N 1
ATOM 558 C CA . GLU A 1 85 ? 5.156 18.171 5.123 1.00 65.64 73 GLU X CA 1
ATOM 559 C C . GLU A 1 85 ? 5.651 19.557 4.736 1.00 59.36 73 GLU X C 1
ATOM 560 O O . GLU A 1 85 ? 4.887 20.529 4.763 1.00 58.57 73 GLU X O 1
ATOM 566 N N . LYS A 1 86 ? 6.929 19.654 4.398 1.00 56.92 74 LYS X N 1
ATOM 567 C CA . LYS A 1 86 ? 7.492 20.924 3.979 1.00 64.36 74 LYS X CA 1
ATOM 568 C C . LYS A 1 86 ? 7.967 20.878 2.531 1.00 64.74 74 LYS X C 1
ATOM 569 O O . LYS A 1 86 ? 8.419 19.840 2.037 1.00 60.97 74 LYS X O 1
ATOM 575 N N A TRP A 1 87 ? 7.850 22.007 1.846 0.73 65.81 75 TRP X N 1
ATOM 576 N N B TRP A 1 87 ? 7.864 22.024 1.867 0.27 64.84 75 TRP X N 1
ATOM 577 C CA A TRP A 1 87 ? 8.377 22.133 0.496 0.73 65.98 75 TRP X CA 1
ATOM 578 C CA B TRP A 1 87 ? 8.302 22.186 0.489 0.27 66.27 75 TRP X CA 1
ATOM 579 C C A TRP A 1 87 ? 8.901 23.555 0.329 0.73 68.27 75 TRP X C 1
ATOM 580 C C B TRP A 1 87 ? 8.897 23.586 0.336 0.27 68.85 75 TRP X C 1
ATOM 581 O O A TRP A 1 87 ? 8.227 24.519 0.694 0.73 69.37 75 TRP X O 1
ATOM 582 O O B TRP A 1 87 ? 8.259 24.571 0.704 0.27 68.79 75 TRP X O 1
ATOM 603 N N . ASN A 1 88 ? 10.117 23.679 -0.189 1.00 70.97 76 ASN X N 1
ATOM 604 C CA . ASN A 1 88 ? 10.718 24.983 -0.478 1.00 77.07 76 ASN X CA 1
ATOM 605 C C . ASN A 1 88 ? 10.856 25.191 -1.981 1.00 86.19 76 ASN X C 1
ATOM 606 O O . ASN A 1 88 ? 10.594 24.277 -2.765 1.00 90.91 76 ASN X O 1
ATOM 611 N N . THR A 1 89 ? 11.276 26.389 -2.379 1.00 89.08 77 THR X N 1
ATOM 612 C CA . THR A 1 89 ? 11.476 26.703 -3.794 1.00 102.60 77 THR X CA 1
ATOM 613 C C . THR A 1 89 ? 12.698 25.991 -4.371 1.00 105.73 77 THR X C 1
ATOM 614 O O . THR A 1 89 ? 12.670 25.519 -5.504 1.00 115.19 77 THR X O 1
ATOM 618 N N . ASP A 1 90 ? 13.766 25.906 -3.582 1.00 103.62 78 ASP X N 1
ATOM 619 C CA . ASP A 1 90 ? 14.961 25.164 -3.978 1.00 116.66 78 ASP X CA 1
ATOM 620 C C . ASP A 1 90 ? 14.735 23.650 -3.869 1.00 109.53 78 ASP X C 1
ATOM 621 O O . ASP A 1 90 ? 15.667 22.886 -3.605 1.00 108.54 78 ASP X O 1
ATOM 626 N N . ASN A 1 91 ? 13.481 23.243 -4.068 1.00 102.06 79 ASN X N 1
ATOM 627 C CA . ASN A 1 91 ? 13.051 21.840 -4.079 1.00 98.11 79 ASN X CA 1
ATOM 628 C C . ASN A 1 91 ? 13.326 21.007 -2.822 1.00 83.63 79 ASN X C 1
ATOM 629 O O . ASN A 1 91 ? 13.199 19.776 -2.848 1.00 78.31 79 ASN X O 1
ATOM 634 N N . THR A 1 92 ? 13.691 21.670 -1.727 1.00 69.38 80 THR X N 1
ATOM 635 C CA . THR A 1 92 ? 13.889 20.956 -0.466 1.00 79.80 80 THR X CA 1
ATOM 636 C C . THR A 1 92 ? 12.543 20.414 0.035 1.00 72.14 80 THR X C 1
ATOM 637 O O . THR A 1 92 ? 11.547 21.131 0.080 1.00 68.27 80 THR X O 1
ATOM 641 N N . LEU A 1 93 ? 12.527 19.140 0.399 1.00 66.46 81 LEU X N 1
ATOM 642 C CA . LEU A 1 93 ? 11.306 18.462 0.770 1.00 67.64 81 LEU X CA 1
ATOM 643 C C . LEU A 1 93 ? 11.481 17.904 2.182 1.00 74.63 81 LEU X C 1
ATOM 644 O O . LEU A 1 93 ? 12.528 17.344 2.503 1.00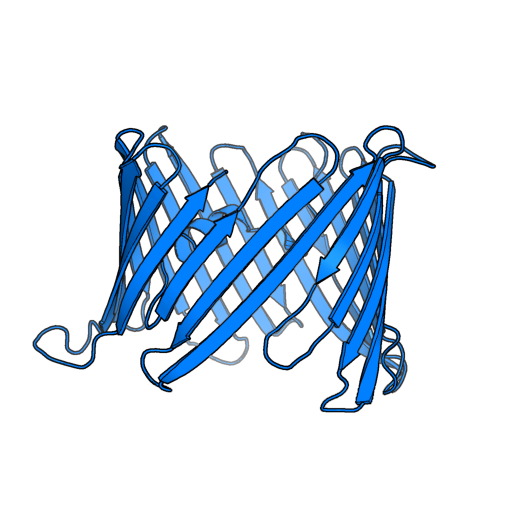 79.65 81 LEU X O 1
ATOM 649 N N . GLY A 1 94 ? 10.470 18.058 3.029 1.00 69.22 82 GLY X N 1
ATOM 650 C CA . GLY A 1 94 ? 10.595 17.619 4.405 1.00 71.78 82 GLY X CA 1
ATOM 651 C C . GLY A 1 94 ? 9.363 16.917 4.937 1.00 70.74 82 GLY X C 1
ATOM 652 O O . GLY A 1 94 ? 8.234 17.293 4.611 1.00 66.11 82 GLY X O 1
ATOM 653 N N . THR A 1 95 ? 9.591 15.891 5.753 1.00 72.42 83 THR X N 1
ATOM 654 C CA . THR A 1 95 ? 8.521 15.163 6.419 1.00 73.05 83 THR X CA 1
ATOM 655 C C . THR A 1 95 ? 8.799 15.108 7.920 1.00 76.18 83 THR X C 1
ATOM 656 O O . THR A 1 95 ? 9.928 14.850 8.344 1.00 75.60 83 THR X O 1
ATOM 660 N N . GLU A 1 96 ? 7.770 15.349 8.723 1.00 70.97 84 GLU X N 1
ATOM 661 C CA . GLU A 1 96 ? 7.934 15.401 10.174 1.00 72.41 84 GLU X CA 1
ATOM 662 C C . GLU A 1 96 ? 6.727 14.731 10.828 1.00 63.75 84 GLU X C 1
ATOM 663 O O . GLU A 1 96 ? 5.579 15.100 10.565 1.00 56.88 84 GLU X O 1
ATOM 669 N N . ILE A 1 97 ? 6.982 13.725 11.654 1.00 56.54 85 ILE X N 1
ATOM 670 C CA . ILE A 1 97 ? 5.906 13.070 12.381 1.00 63.60 85 ILE X CA 1
ATOM 671 C C . ILE A 1 97 ? 6.178 13.223 13.868 1.00 54.08 85 ILE X C 1
ATOM 672 O O . ILE A 1 97 ? 7.264 12.896 14.319 1.00 49.29 85 ILE X O 1
ATOM 677 N N . THR A 1 98 ? 5.215 13.727 14.633 1.00 53.16 86 THR X N 1
ATOM 678 C CA . THR A 1 98 ? 5.456 13.898 16.066 1.00 59.64 86 THR X CA 1
ATOM 679 C C . THR A 1 98 ? 4.379 13.223 16.897 1.00 58.75 86 THR X C 1
ATOM 680 O O . THR A 1 98 ? 3.207 13.224 16.528 1.00 52.53 86 THR X O 1
ATOM 684 N N . VAL A 1 99 ? 4.788 12.648 18.021 1.00 53.29 87 VAL X N 1
ATOM 685 C CA . VAL A 1 99 ? 3.847 12.043 18.952 1.00 61.16 87 VAL X CA 1
ATOM 686 C C . VAL A 1 99 ? 4.022 12.729 20.298 1.00 56.14 87 VAL X C 1
ATOM 687 O O . VAL A 1 99 ? 5.137 12.767 20.838 1.00 52.00 87 VAL X O 1
ATOM 691 N N . GLU A 1 100 ? 2.939 13.268 20.848 1.00 54.05 88 GLU X N 1
ATOM 692 C CA . GLU A 1 100 ? 3.046 13.987 22.116 1.00 60.01 88 GLU X CA 1
ATOM 693 C C . GLU A 1 100 ? 2.054 13.464 23.157 1.00 72.31 88 GLU X C 1
ATOM 694 O O . GLU A 1 100 ? 0.866 13.311 22.855 1.00 59.81 88 GLU X O 1
ATOM 700 N N . ASP A 1 101 ? 2.552 13.203 24.373 1.00 63.44 89 ASP X N 1
ATOM 701 C CA . ASP A 1 101 ? 1.737 12.735 25.504 1.00 63.10 89 ASP X CA 1
ATOM 702 C C . ASP A 1 101 ? 1.139 11.342 25.318 1.00 66.92 89 ASP X C 1
ATOM 703 O O . ASP A 1 101 ? 0.140 11.026 25.954 1.00 67.72 89 ASP X O 1
ATOM 708 N N . GLN A 1 102 ? 1.718 10.515 24.453 1.00 69.75 90 GLN X N 1
ATOM 709 C CA . GLN A 1 102 ? 1.143 9.190 24.210 1.00 72.44 90 GLN X CA 1
ATOM 710 C C . GLN A 1 102 ? 1.573 8.113 25.201 1.00 81.83 90 GLN X C 1
ATOM 711 O O . GLN A 1 102 ? 0.728 7.519 25.877 1.00 100.83 90 GLN X O 1
ATOM 717 N N . LEU A 1 103 ? 2.869 7.839 25.285 1.00 72.48 91 LEU X N 1
ATOM 718 C CA . LEU A 1 103 ? 3.321 6.857 26.264 1.00 82.56 91 LEU X CA 1
ATOM 719 C C . LEU A 1 103 ? 3.228 7.432 27.676 1.00 77.01 91 LEU X C 1
ATOM 720 O O . LEU A 1 103 ? 2.736 6.776 28.592 1.00 86.03 91 LEU X O 1
ATOM 725 N N . ALA A 1 104 ? 3.675 8.674 27.828 1.00 62.45 92 ALA X N 1
ATOM 726 C CA . ALA A 1 104 ? 3.631 9.373 29.099 1.00 67.03 92 ALA X CA 1
ATOM 727 C C . ALA A 1 104 ? 3.286 10.838 28.853 1.00 70.19 92 ALA X C 1
ATOM 728 O O . ALA A 1 104 ? 3.706 11.414 27.839 1.00 68.87 92 ALA X O 1
ATOM 730 N N . ARG A 1 105 ? 2.516 11.434 29.763 1.00 66.94 93 ARG X N 1
ATOM 731 C CA . ARG A 1 105 ? 2.217 12.866 29.686 1.00 61.84 93 ARG X CA 1
ATOM 732 C C . ARG A 1 105 ? 3.531 13.660 29.757 1.00 58.80 93 ARG X C 1
ATOM 733 O O . ARG A 1 105 ? 4.372 13.395 30.606 1.00 65.32 93 ARG X O 1
ATOM 741 N N . GLY A 1 106 ? 3.725 14.598 28.834 1.00 60.58 94 GLY X N 1
ATOM 742 C CA . GLY A 1 106 ? 4.951 15.378 28.791 1.00 50.86 94 GLY X CA 1
ATOM 743 C C . GLY A 1 106 ? 6.072 14.719 27.999 1.00 50.85 94 GLY X C 1
ATOM 744 O O . GLY A 1 106 ? 7.173 15.263 27.894 1.00 52.87 94 GLY X O 1
ATOM 745 N N . LEU A 1 107 ? 5.810 13.536 27.455 1.00 47.77 95 LEU X N 1
ATOM 746 C CA . LEU A 1 107 ? 6.778 12.883 26.580 1.00 46.34 95 LEU X CA 1
ATOM 747 C C . LEU A 1 107 ? 6.455 13.302 25.149 1.00 56.45 95 LEU X C 1
ATOM 748 O O . LEU A 1 107 ? 5.280 13.369 24.765 1.00 55.51 95 LEU X O 1
ATOM 753 N N . LYS A 1 108 ? 7.494 13.593 24.371 1.00 49.66 96 LYS X N 1
ATOM 754 C CA . LYS A 1 108 ? 7.324 14.011 22.985 1.00 52.32 96 LYS X CA 1
ATOM 755 C C . LYS A 1 108 ? 8.422 13.378 22.138 1.00 48.45 96 LYS X C 1
ATOM 7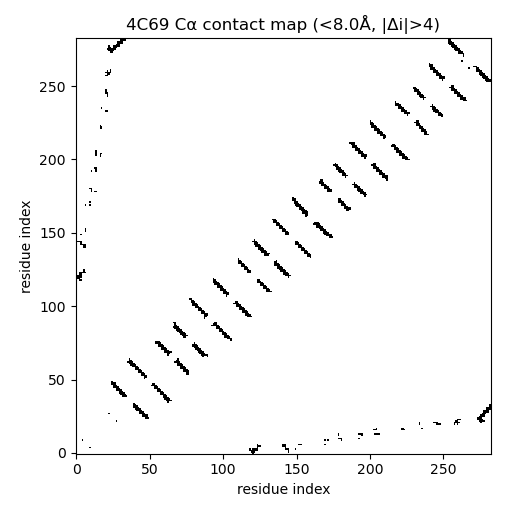56 O O . LYS A 1 108 ? 9.607 13.505 22.466 1.00 42.09 96 LYS X O 1
ATOM 762 N N . LEU A 1 109 ? 8.021 12.678 21.075 1.00 43.36 97 LEU X N 1
ATOM 763 C CA . LEU A 1 109 ? 8.950 12.006 20.157 1.00 51.66 97 LEU X CA 1
ATOM 764 C C . LEU A 1 109 ? 8.702 12.513 18.734 1.00 57.20 97 LEU X C 1
ATOM 765 O O . LEU A 1 109 ? 7.558 12.598 18.286 1.00 59.80 97 LEU X O 1
ATOM 770 N N . THR A 1 110 ? 9.768 12.841 18.017 1.00 55.52 98 THR X N 1
ATOM 771 C CA . THR A 1 110 ? 9.618 13.420 16.693 1.00 55.62 98 THR X CA 1
ATOM 772 C C . THR A 1 110 ? 10.544 12.723 15.714 1.00 59.97 98 THR X C 1
ATOM 773 O O . THR A 1 110 ? 11.750 12.666 15.944 1.00 57.04 98 THR X O 1
ATOM 777 N N . PHE A 1 111 ? 9.992 12.190 14.626 1.00 65.08 99 PHE X N 1
ATOM 778 C CA . PHE A 1 111 ? 10.837 11.721 13.540 1.00 63.95 99 PHE X CA 1
ATOM 779 C C . PHE A 1 111 ? 10.765 12.698 12.373 1.00 66.80 99 PHE X C 1
ATOM 780 O O . PHE A 1 111 ? 9.683 13.113 11.946 1.00 63.88 99 PHE X O 1
ATOM 788 N N . ASP A 1 112 ? 11.936 13.057 11.868 1.00 62.96 100 ASP X N 1
ATOM 789 C CA . ASP A 1 112 ? 12.053 14.055 10.829 1.00 56.47 100 ASP X CA 1
ATOM 790 C C . ASP A 1 112 ? 12.936 13.476 9.733 1.00 59.02 100 ASP X C 1
ATOM 791 O O . ASP A 1 112 ? 13.925 12.801 10.012 1.00 62.70 100 ASP X O 1
ATOM 796 N N . SER A 1 113 ? 12.558 13.724 8.483 1.00 63.01 101 SER X N 1
ATOM 797 C CA . SER A 1 113 ? 13.318 13.240 7.335 1.00 55.08 101 SER X CA 1
ATOM 798 C C . SER A 1 113 ? 13.339 14.354 6.299 1.00 63.31 101 SER X C 1
ATOM 799 O O . SER A 1 113 ? 12.315 15.016 6.090 1.00 66.12 101 SER X O 1
ATOM 802 N N . SER A 1 114 ? 14.491 14.570 5.658 1.00 64.20 102 SER X N 1
ATOM 803 C CA . SER A 1 114 ? 14.633 15.648 4.671 1.00 69.77 102 SER X CA 1
ATOM 804 C C . SER A 1 114 ? 15.375 15.193 3.400 1.00 74.14 102 SER X C 1
ATOM 805 O O . SER A 1 114 ? 16.188 14.274 3.453 1.00 69.93 102 SER X O 1
ATOM 808 N N . PHE A 1 115 ? 15.086 15.828 2.261 1.00 69.78 103 PHE X N 1
ATOM 809 C CA . PHE A 1 115 ? 15.727 15.469 0.990 1.00 73.97 103 PHE X CA 1
ATOM 810 C C . PHE A 1 115 ? 15.865 16.643 0.023 1.00 89.68 103 PHE X C 1
ATOM 811 O O . PHE A 1 115 ? 14.946 17.449 -0.130 1.00 97.24 103 PHE X O 1
ATOM 819 N N . SER A 1 116 ? 17.015 16.717 -0.642 1.00 103.52 104 SER X N 1
ATOM 820 C CA . SER A 1 116 ? 17.278 17.747 -1.639 1.00 105.37 104 SER X CA 1
ATOM 821 C C . SER A 1 116 ? 17.722 17.103 -2.945 1.00 113.31 104 SER X C 1
ATOM 822 O O . SER A 1 116 ? 18.843 16.602 -3.038 1.00 107.37 104 SER X O 1
ATOM 825 N N . PRO A 1 117 ? 16.840 17.110 -3.961 1.00 124.61 105 PRO X N 1
ATOM 826 C CA . PRO A 1 117 ? 17.182 16.549 -5.274 1.00 129.95 105 PRO X CA 1
ATOM 827 C C . PRO A 1 117 ? 18.322 17.333 -5.895 1.00 133.98 105 PRO X C 1
ATOM 828 O O . PRO A 1 117 ? 19.158 16.771 -6.603 1.00 141.41 105 PRO X O 1
ATOM 832 N N . ASN A 1 118 ? 18.348 18.632 -5.618 1.00 133.34 106 ASN X N 1
ATOM 833 C CA . ASN A 1 118 ? 19.334 19.527 -6.211 1.00 147.37 106 ASN X CA 1
ATOM 834 C C . ASN A 1 118 ? 20.763 19.310 -5.701 1.00 149.32 106 ASN X C 1
ATOM 835 O O . ASN A 1 118 ? 21.732 19.671 -6.375 1.00 156.06 106 ASN X O 1
ATOM 840 N N . THR A 1 119 ? 20.890 18.721 -4.516 1.00 141.82 107 THR X N 1
ATOM 841 C CA . THR A 1 119 ? 22.202 18.387 -3.969 1.00 139.20 107 THR X CA 1
ATOM 842 C C . THR A 1 119 ? 22.291 16.919 -3.537 1.00 135.32 107 THR X C 1
ATOM 843 O O . THR A 1 119 ? 23.296 16.497 -2.966 1.00 140.91 107 THR X O 1
ATOM 847 N N . GLY A 1 120 ? 21.238 16.148 -3.797 1.00 125.60 108 GLY X N 1
ATOM 848 C CA . GLY A 1 120 ? 21.233 14.732 -3.466 1.00 122.21 108 GLY X CA 1
ATOM 849 C C . GLY A 1 120 ? 21.278 14.417 -1.978 1.00 116.34 108 GLY X C 1
ATOM 850 O O . GLY A 1 120 ? 21.095 13.264 -1.586 1.00 109.95 108 GLY X O 1
ATOM 851 N N . LYS A 1 121 ? 21.521 15.434 -1.151 1.00 117.19 109 LYS X N 1
ATOM 852 C CA . LYS A 1 121 ? 21.633 15.251 0.295 1.00 121.63 109 LYS X CA 1
ATOM 853 C C . LYS A 1 121 ? 20.320 14.787 0.918 1.00 118.84 109 LYS X C 1
ATOM 854 O O . LYS A 1 121 ? 19.249 15.317 0.618 1.00 118.58 109 LYS X O 1
ATOM 860 N N . LYS A 1 122 ? 20.401 13.768 1.766 1.00 114.63 110 LYS X N 1
ATOM 861 C CA . LYS A 1 122 ? 19.254 13.381 2.578 1.00 108.51 110 LYS X CA 1
ATOM 862 C C . LYS A 1 122 ? 19.637 13.536 4.043 1.00 101.62 110 LYS X C 1
ATOM 863 O O . LYS A 1 122 ? 20.780 13.287 4.424 1.00 109.05 110 LYS X O 1
ATOM 869 N N . ASN A 1 123 ? 18.695 13.981 4.860 1.00 89.93 111 ASN X N 1
ATOM 870 C CA . ASN A 1 123 ? 18.959 14.129 6.277 1.00 86.53 111 ASN X CA 1
ATOM 871 C C . ASN A 1 123 ? 17.789 13.583 7.075 1.00 80.38 111 ASN X C 1
ATOM 872 O O . ASN A 1 123 ? 16.638 13.688 6.649 1.00 75.56 111 ASN X O 1
ATOM 877 N N . ALA A 1 124 ? 18.089 12.973 8.218 1.00 69.35 112 ALA X N 1
ATOM 878 C CA . ALA A 1 124 ? 17.056 12.480 9.120 1.00 68.67 112 ALA X CA 1
ATOM 879 C C . ALA A 1 124 ? 17.395 12.892 10.547 1.00 58.16 112 ALA X C 1
ATOM 880 O O . ALA A 1 124 ? 18.559 12.985 10.918 1.00 65.06 112 ALA X O 1
ATOM 882 N N . LYS A 1 125 ? 16.375 13.136 11.347 1.00 56.43 113 LYS X N 1
ATOM 883 C CA . LYS A 1 125 ? 16.582 13.585 12.717 1.00 62.94 113 LYS X CA 1
ATOM 884 C C . LYS A 1 125 ? 15.591 12.889 13.613 1.00 57.15 113 LYS X C 1
ATOM 885 O O . LYS A 1 125 ? 14.448 12.625 13.216 1.00 57.71 113 LYS X O 1
ATOM 891 N N . ILE A 1 126 ? 16.017 12.619 14.837 1.00 58.41 114 ILE X N 1
ATOM 892 C CA . ILE A 1 126 ? 15.088 12.191 15.861 1.00 54.62 114 ILE X CA 1
ATOM 893 C C . ILE A 1 126 ? 15.240 13.093 17.072 1.00 49.50 114 ILE X C 1
ATOM 894 O O . ILE A 1 126 ? 16.347 13.277 17.572 1.00 59.29 114 ILE X O 1
ATOM 899 N N . LYS A 1 127 ? 14.123 13.659 17.524 1.00 47.03 115 LYS X N 1
ATOM 900 C CA . LYS A 1 127 ? 14.088 14.535 18.688 1.00 58.88 115 LYS X CA 1
ATOM 901 C C . LYS A 1 127 ? 13.208 13.942 19.783 1.00 56.75 115 LYS X C 1
ATOM 902 O O . LYS A 1 127 ? 12.081 13.530 19.520 1.00 53.38 115 LYS X O 1
ATOM 908 N N . THR A 1 128 ? 13.703 13.918 21.014 1.00 58.03 116 THR X N 1
ATOM 909 C CA . THR A 1 128 ? 12.890 13.446 22.135 1.00 53.87 116 THR X CA 1
ATOM 910 C C . THR A 1 128 ? 12.879 14.472 23.249 1.00 46.64 116 THR X C 1
ATOM 911 O O . THR A 1 128 ? 13.922 14.977 23.648 1.00 52.72 116 THR X O 1
ATOM 915 N N . GLY A 1 129 ? 11.699 14.774 23.761 1.00 52.12 117 GLY X N 1
ATOM 916 C CA . GLY A 1 129 ? 11.593 15.711 24.868 1.00 51.05 117 GLY X CA 1
ATOM 917 C C . GLY A 1 129 ? 10.777 15.108 25.994 1.00 55.47 117 GLY X C 1
ATOM 918 O O . GLY A 1 129 ? 9.815 14.365 25.751 1.00 49.07 117 GLY X O 1
ATOM 919 N N . TYR A 1 130 ? 11.171 15.400 27.228 1.00 53.78 118 TYR X N 1
ATOM 920 C CA . TYR A 1 130 ? 10.358 15.021 28.374 1.00 45.12 118 TYR X CA 1
ATOM 921 C C . TYR A 1 130 ? 10.301 16.137 29.404 1.00 41.77 118 TYR X C 1
ATOM 922 O O . TYR A 1 130 ? 11.338 16.581 29.905 1.00 47.22 118 TYR X O 1
ATOM 931 N N . LYS A 1 131 ? 9.089 16.592 29.707 1.00 37.52 119 LYS X N 1
ATOM 932 C CA . LYS A 1 131 ? 8.899 17.675 30.655 1.00 49.13 119 LYS X CA 1
ATOM 933 C C . LYS A 1 131 ? 7.826 17.333 31.691 1.00 53.32 119 LYS X C 1
ATOM 934 O O . LYS A 1 131 ? 6.907 16.550 31.426 1.00 47.40 119 LYS X O 1
ATOM 940 N N . ARG A 1 132 ? 7.968 17.932 32.868 1.00 51.32 120 ARG X N 1
ATOM 941 C CA . ARG A 1 132 ? 7.039 17.759 33.970 1.00 43.00 120 ARG X CA 1
ATOM 942 C C . ARG A 1 132 ? 7.416 18.886 34.916 1.00 49.59 120 ARG X C 1
ATOM 943 O O . ARG A 1 132 ? 8.258 19.711 34.562 1.00 53.26 120 ARG X O 1
ATOM 951 N N . GLU A 1 133 ? 6.814 18.940 36.105 1.00 53.07 121 GLU X N 1
ATOM 952 C CA . GLU A 1 133 ? 7.095 20.021 37.055 1.00 44.59 121 GLU X CA 1
ATOM 953 C C . GLU A 1 133 ? 8.584 20.157 37.330 1.00 44.99 121 GLU X C 1
ATOM 954 O O . GLU A 1 133 ? 9.262 19.153 37.608 1.00 40.66 121 GLU X O 1
ATOM 960 N N . HIS A 1 134 ? 9.081 21.389 37.209 1.00 38.03 122 HIS X N 1
ATOM 961 C CA . HIS A 1 134 ? 10.477 21.749 37.504 1.00 40.25 122 HIS X CA 1
ATOM 962 C C . HIS A 1 134 ? 11.525 21.225 36.513 1.00 46.05 122 HIS X C 1
ATOM 963 O O . HIS A 1 134 ? 12.722 21.494 36.674 1.00 48.08 122 HIS X O 1
ATOM 970 N N . ILE A 1 135 ? 11.094 20.470 35.506 1.00 45.11 123 ILE X N 1
ATOM 971 C CA . ILE A 1 135 ? 12.045 19.768 34.635 1.00 39.63 123 ILE X CA 1
ATOM 972 C C . ILE A 1 135 ? 11.673 19.850 33.149 1.00 43.72 123 ILE X C 1
ATOM 973 O O . ILE A 1 135 ? 10.511 19.641 32.776 1.00 38.29 123 ILE X O 1
ATOM 978 N N . ASN A 1 136 ? 12.652 20.142 32.294 1.00 48.91 124 ASN X N 1
ATOM 979 C CA . ASN A 1 136 ? 12.417 20.095 30.852 1.00 44.31 124 ASN X CA 1
ATOM 980 C C . ASN A 1 136 ? 13.666 19.564 30.129 1.00 47.59 124 ASN X C 1
ATOM 981 O O . ASN A 1 136 ? 14.716 20.223 30.116 1.00 41.68 124 ASN X O 1
ATOM 986 N N . LEU A 1 137 ? 13.538 18.356 29.568 1.00 41.56 125 LEU X N 1
ATOM 987 C CA . LEU A 1 137 ? 14.665 17.537 29.073 1.00 41.11 125 LEU X CA 1
ATOM 988 C C . LEU A 1 137 ? 14.552 17.316 27.571 1.00 44.95 125 LEU X C 1
ATOM 989 O O . LEU A 1 137 ? 13.444 17.140 27.048 1.00 40.67 125 LEU X O 1
ATOM 994 N N . GLY A 1 138 ? 15.693 17.273 26.891 1.00 48.77 126 GLY X N 1
ATOM 995 C CA . GLY A 1 138 ? 15.703 17.127 25.448 1.00 36.77 126 GLY X CA 1
ATOM 996 C C . GLY A 1 138 ? 16.948 16.443 24.928 1.00 46.35 126 GLY X C 1
ATOM 997 O O . GLY A 1 138 ? 18.077 16.629 25.426 1.00 43.84 126 GLY X O 1
ATOM 998 N N . CYS A 1 139 ? 16.738 15.631 23.905 1.00 43.36 127 CYS X N 1
ATOM 999 C CA . CYS A 1 139 ? 17.832 14.935 23.276 1.00 47.56 127 CYS X CA 1
ATOM 1000 C C . CYS A 1 139 ? 17.485 14.843 21.796 1.00 52.52 127 CYS X C 1
ATOM 1001 O O . CYS A 1 139 ? 16.487 14.224 21.429 1.00 51.18 127 CYS X O 1
ATOM 1004 N N . ASP A 1 140 ? 18.292 15.488 20.960 1.00 49.39 128 ASP X N 1
ATOM 1005 C CA . ASP A 1 140 ? 18.041 15.497 19.521 1.00 50.23 128 ASP X CA 1
ATOM 1006 C C . ASP A 1 140 ? 19.182 14.772 18.859 1.00 45.39 128 ASP X C 1
ATOM 1007 O O . ASP A 1 140 ? 20.340 15.004 19.205 1.00 47.57 128 ASP X O 1
ATOM 1012 N N . VAL A 1 141 ? 18.863 13.853 17.954 1.00 41.00 129 VAL X N 1
ATOM 1013 C CA . VAL A 1 141 ? 19.909 13.103 17.282 1.00 41.83 129 VAL X CA 1
ATOM 1014 C C . VAL A 1 141 ? 19.825 13.392 15.795 1.00 60.37 129 VAL X C 1
ATOM 1015 O O . VAL A 1 141 ? 18.776 13.191 15.163 1.00 50.47 129 VAL X O 1
ATOM 1019 N N . ASP A 1 142 ? 20.925 13.895 15.246 1.00 62.83 130 ASP X N 1
ATOM 1020 C CA . ASP A 1 142 ? 20.988 14.215 13.831 1.00 56.74 130 ASP X CA 1
ATOM 1021 C C . ASP A 1 142 ? 21.824 13.139 13.164 1.00 60.84 130 ASP X C 1
ATOM 1022 O O . ASP A 1 142 ? 22.969 12.905 13.548 1.00 55.40 130 ASP X O 1
ATOM 1027 N N . PHE A 1 143 ? 21.234 12.460 12.188 1.00 61.37 131 PHE X N 1
ATOM 1028 C CA . PHE A 1 143 ? 21.916 11.386 11.498 1.00 62.90 131 PHE X CA 1
ATOM 1029 C C . PHE A 1 143 ? 22.474 11.940 10.204 1.00 79.35 131 PHE X C 1
ATOM 1030 O O . PHE A 1 143 ? 22.080 11.512 9.122 1.00 90.41 131 PHE X O 1
ATOM 1038 N N . ASP A 1 144 ? 23.375 12.910 10.311 1.00 79.74 132 ASP X N 1
ATOM 1039 C CA . ASP A 1 144 ? 24.017 13.463 9.123 1.00 91.56 132 ASP X 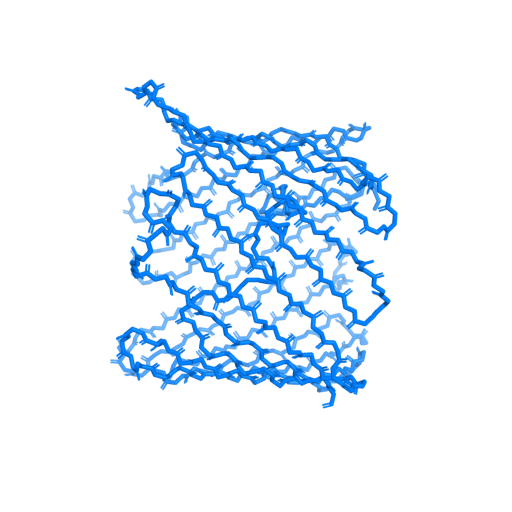CA 1
ATOM 1040 C C . ASP A 1 144 ? 25.027 12.457 8.569 1.00 81.69 132 ASP X C 1
ATOM 1041 O O . ASP A 1 144 ? 25.599 11.666 9.320 1.00 84.43 132 ASP X O 1
ATOM 1046 N N . ILE A 1 145 ? 25.253 12.499 7.258 1.00 77.90 133 ILE X N 1
ATOM 1047 C CA . ILE A 1 145 ? 26.152 11.540 6.609 1.00 95.13 133 ILE X CA 1
ATOM 1048 C C . ILE A 1 145 ? 27.623 11.844 6.893 1.00 94.35 133 ILE X C 1
ATOM 1049 O O . ILE A 1 145 ? 28.481 10.975 6.758 1.00 93.79 133 ILE X O 1
ATOM 1054 N N . ALA A 1 146 ? 27.909 13.073 7.308 1.00 101.45 134 ALA X N 1
ATOM 1055 C CA . ALA A 1 146 ? 29.225 13.385 7.856 1.00 101.69 134 ALA X CA 1
ATOM 1056 C C . ALA A 1 146 ? 29.397 12.630 9.166 1.00 101.47 134 ALA X C 1
ATOM 1057 O O . ALA A 1 146 ? 30.516 12.351 9.601 1.00 105.03 134 ALA X O 1
ATOM 1059 N N . GLY A 1 147 ? 28.273 12.307 9.797 1.00 104.19 135 GLY X N 1
ATOM 1060 C CA . GLY A 1 147 ? 28.287 11.597 11.059 1.00 100.61 135 GLY X CA 1
ATOM 1061 C C . GLY A 1 147 ? 27.218 12.083 12.016 1.00 87.54 135 GLY X C 1
ATOM 1062 O O . GLY A 1 147 ? 26.860 13.266 12.020 1.00 81.23 135 GLY X O 1
ATOM 1063 N N . PRO A 1 148 ? 26.700 11.161 12.838 1.00 78.26 136 PRO X N 1
ATOM 1064 C CA . PRO A 1 148 ? 25.668 11.478 13.831 1.00 75.11 136 PRO X CA 1
ATOM 1065 C C . PRO A 1 148 ? 26.126 12.572 14.787 1.00 62.84 136 PRO X C 1
ATOM 1066 O O . PRO A 1 148 ? 27.293 12.606 15.182 1.00 61.24 136 PRO X O 1
ATOM 1070 N N . SER A 1 149 ? 25.224 13.483 15.127 1.00 49.93 137 SER X N 1
ATOM 1071 C CA . SER A 1 149 ? 25.511 14.433 16.193 1.00 50.68 137 SER X CA 1
ATOM 1072 C C . SER A 1 149 ? 24.368 14.341 17.175 1.00 42.83 137 SER X C 1
ATOM 1073 O O . SER A 1 149 ? 23.266 13.914 16.823 1.00 54.15 137 SER X O 1
ATOM 1076 N N . ILE A 1 150 ? 24.635 14.696 18.420 1.00 46.80 138 ILE X N 1
ATOM 1077 C CA . ILE A 1 150 ? 23.641 14.538 19.464 1.00 40.88 138 ILE X CA 1
ATOM 1078 C C . ILE A 1 150 ? 23.641 15.802 20.301 1.00 47.04 138 ILE X C 1
ATOM 1079 O O . ILE A 1 150 ? 24.696 16.242 20.792 1.00 43.43 138 ILE X O 1
ATOM 1084 N N . ARG A 1 151 ? 22.463 16.406 20.433 1.00 42.46 139 ARG X N 1
ATOM 1085 C CA . ARG A 1 151 ? 22.311 17.610 21.227 1.00 46.12 139 ARG X CA 1
ATOM 1086 C C . ARG A 1 151 ? 21.474 17.269 22.447 1.00 40.99 139 ARG X C 1
ATOM 1087 O O . ARG A 1 151 ? 20.404 16.678 22.320 1.00 47.47 139 ARG X O 1
ATOM 1095 N N . GLY A 1 152 ? 21.963 17.608 23.630 1.00 50.32 140 GLY X N 1
ATOM 1096 C CA . GLY A 1 152 ? 21.203 17.349 24.845 1.00 50.42 140 GLY X CA 1
ATOM 1097 C C . GLY A 1 152 ? 20.989 18.634 25.630 1.00 47.32 140 GLY X C 1
ATOM 1098 O O . GLY A 1 152 ? 21.870 19.494 25.668 1.00 41.87 140 GLY X O 1
ATOM 1099 N N . ALA A 1 153 ? 19.828 18.780 26.264 1.00 37.54 141 ALA X N 1
ATOM 1100 C CA . ALA A 1 153 ? 19.559 19.998 27.019 1.00 38.55 141 ALA X CA 1
ATOM 1101 C C . ALA A 1 153 ? 18.759 19.658 28.249 1.00 41.79 141 ALA X C 1
ATOM 1102 O O . ALA A 1 153 ? 17.952 18.744 28.227 1.00 44.65 141 ALA X O 1
ATOM 1104 N N . LEU A 1 154 ? 18.984 20.399 29.324 1.00 42.61 142 LEU X N 1
ATOM 1105 C CA . LEU A 1 154 ? 18.227 20.194 30.557 1.00 44.65 142 LEU X CA 1
ATOM 1106 C C . LEU A 1 154 ? 17.947 21.547 31.215 1.00 39.55 142 LEU X C 1
ATOM 1107 O O . LEU A 1 154 ? 18.845 22.392 31.337 1.00 42.16 142 LEU X O 1
ATOM 1112 N N . VAL A 1 155 ? 16.696 21.759 31.613 1.00 41.69 143 VAL X N 1
ATOM 1113 C CA . VAL A 1 155 ? 16.310 22.995 32.296 1.00 41.86 143 VAL X CA 1
ATOM 1114 C C . VAL A 1 155 ? 15.665 22.653 33.623 1.00 46.48 143 VAL X C 1
ATOM 1115 O O . VAL A 1 155 ? 14.642 21.981 33.647 1.00 49.47 143 VAL X O 1
ATOM 1119 N N . LEU A 1 156 ? 16.272 23.098 34.723 1.00 50.27 144 LEU X N 1
ATOM 1120 C CA . LEU A 1 156 ? 15.697 22.906 36.060 1.00 50.68 144 LEU X CA 1
ATOM 1121 C C . LEU A 1 156 ? 15.006 24.173 36.540 1.00 43.18 144 LEU X C 1
ATOM 1122 O O . LEU A 1 156 ? 15.535 25.278 36.365 1.00 47.21 144 LEU X O 1
ATOM 1127 N N . GLY A 1 157 ? 13.828 24.017 37.135 1.00 42.26 145 GLY X N 1
ATOM 1128 C CA . GLY A 1 157 ? 13.070 25.147 37.641 1.00 38.05 145 GLY X CA 1
ATOM 1129 C C . GLY A 1 157 ? 12.873 25.094 39.159 1.00 52.35 145 GLY X C 1
ATOM 1130 O O . GLY A 1 157 ? 12.559 24.035 39.713 1.00 46.49 145 GLY X O 1
ATOM 1131 N N . TYR A 1 158 ? 13.068 26.236 39.824 1.00 43.36 146 TYR X N 1
ATOM 1132 C CA . TYR A 1 158 ? 12.862 26.362 41.270 1.00 44.36 146 TYR X CA 1
ATOM 1133 C C . TY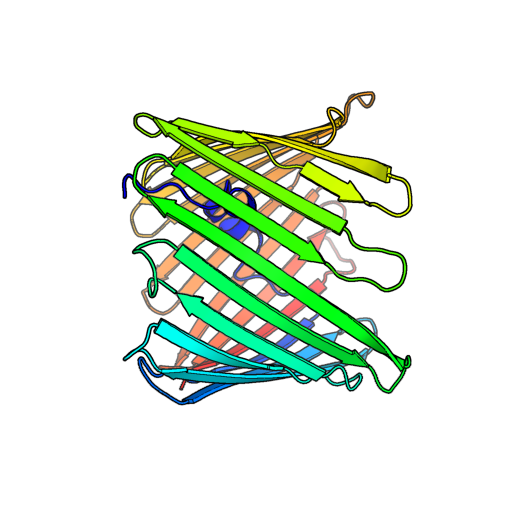R A 1 158 ? 12.352 27.759 41.594 1.00 51.00 146 TYR X C 1
ATOM 1134 O O . TYR A 1 158 ? 13.067 28.742 41.366 1.00 43.29 146 TYR X O 1
ATOM 1143 N N . GLU A 1 159 ? 11.131 27.818 42.127 1.00 54.50 147 GLU X N 1
ATOM 1144 C CA . GLU A 1 159 ? 10.463 29.052 42.530 1.00 58.71 147 GLU X CA 1
ATOM 1145 C C . GLU A 1 159 ? 10.719 30.223 41.584 1.00 64.33 147 GLU X C 1
ATOM 1146 O O . GLU A 1 159 ? 11.156 31.279 42.017 1.00 63.72 147 GLU X O 1
ATOM 1152 N N . GLY A 1 160 ? 10.456 30.035 40.295 1.00 55.37 148 GLY X N 1
ATOM 1153 C CA . GLY A 1 160 ? 10.662 31.115 39.342 1.00 51.13 148 GLY X CA 1
ATOM 1154 C C . GLY A 1 160 ? 12.073 31.134 38.774 1.00 56.45 148 GLY X C 1
ATOM 1155 O O . GLY A 1 160 ? 12.293 31.649 37.667 1.00 49.89 148 GLY X O 1
ATOM 1156 N N . TRP A 1 161 ? 13.039 30.594 39.526 1.00 42.21 149 TRP X N 1
ATOM 1157 C CA . TRP A 1 161 ? 14.403 30.501 39.008 1.00 43.41 149 TRP X CA 1
ATOM 1158 C C . TRP A 1 161 ? 14.501 29.387 37.972 1.00 44.99 149 TRP X C 1
ATOM 1159 O O . TRP A 1 161 ? 13.773 28.387 38.045 1.00 43.17 149 TRP X O 1
ATOM 1170 N N . LEU A 1 162 ? 15.411 29.572 37.022 1.00 42.79 150 LEU X N 1
ATOM 1171 C CA . LEU A 1 162 ? 15.656 28.606 35.965 1.00 44.14 150 LEU X CA 1
ATOM 1172 C C . LEU A 1 162 ? 17.160 28.444 35.786 1.00 42.43 150 LEU X C 1
ATOM 1173 O O . LEU A 1 162 ? 17.906 29.438 35.764 1.00 41.58 150 LEU X O 1
ATOM 1178 N N . ALA A 1 163 ? 17.610 27.202 35.654 1.00 41.27 151 ALA X N 1
ATOM 1179 C CA . ALA A 1 163 ? 19.015 26.930 35.329 1.00 43.30 151 ALA X CA 1
ATOM 1180 C C . ALA A 1 163 ? 19.049 25.927 34.184 1.00 44.99 151 ALA X C 1
ATOM 1181 O O . ALA A 1 163 ? 18.348 24.915 34.236 1.00 43.55 151 ALA X O 1
ATOM 1183 N N . GLY A 1 164 ? 19.848 26.192 33.153 1.00 44.58 152 GLY X N 1
ATOM 1184 C CA . GLY A 1 164 ? 19.888 25.286 32.023 1.00 37.60 152 GLY X CA 1
ATOM 1185 C C . GLY A 1 164 ? 21.287 24.889 31.608 1.00 47.03 152 GLY X C 1
ATOM 1186 O O . GLY A 1 164 ? 22.246 25.638 31.834 1.00 38.09 152 GLY X O 1
ATOM 1187 N N . TYR A 1 165 ? 21.407 23.691 31.029 1.00 41.90 153 TYR X N 1
ATOM 1188 C CA . TYR A 1 165 ? 22.657 23.273 30.390 1.00 41.32 153 TYR X CA 1
ATOM 1189 C C . TYR A 1 165 ? 22.354 22.663 29.031 1.00 41.15 153 TYR X C 1
ATOM 1190 O O . TYR A 1 165 ? 21.314 22.028 28.835 1.00 36.22 153 TYR X O 1
ATOM 1199 N N A GLN A 1 166 ? 23.258 22.867 28.084 0.93 51.17 154 GLN X N 1
ATOM 1200 N N B GLN A 1 166 ? 23.266 22.838 28.086 0.07 47.55 154 GLN X N 1
ATOM 1201 C CA A GLN A 1 166 ? 23.023 22.411 26.718 0.93 48.47 154 GLN X CA 1
ATOM 1202 C CA B GLN A 1 166 ? 23.004 22.397 26.727 0.07 47.49 154 GLN X CA 1
ATOM 1203 C C A GLN A 1 166 ? 24.350 22.048 26.068 0.93 52.77 154 GLN X C 1
ATOM 1204 C C B GLN A 1 166 ? 24.312 22.074 26.016 0.07 48.61 154 GLN X C 1
ATOM 1205 O O A GLN A 1 166 ? 25.341 22.788 26.185 0.93 48.11 154 GLN X O 1
ATOM 1206 O O B GLN A 1 166 ? 25.247 22.875 26.028 0.07 49.94 154 GLN X O 1
ATOM 1217 N N . MET A 1 167 ? 24.384 20.898 25.404 1.00 41.08 155 MET X N 1
ATOM 1218 C CA . MET A 1 167 ? 25.624 20.468 24.765 1.00 43.35 155 MET X CA 1
ATOM 1219 C C . MET A 1 167 ? 25.376 19.806 23.418 1.00 40.98 155 MET X C 1
ATOM 1220 O O . MET A 1 167 ? 24.244 19.453 23.096 1.00 51.00 155 MET X O 1
ATOM 1225 N N . ASN A 1 168 ? 26.436 19.640 22.637 1.00 44.82 156 ASN X N 1
ATOM 1226 C CA . ASN A 1 168 ? 26.323 18.976 21.348 1.00 46.98 156 ASN X CA 1
ATOM 1227 C C . ASN A 1 168 ? 27.567 18.151 21.136 1.00 50.47 156 ASN X C 1
ATOM 1228 O O . ASN A 1 168 ? 28.689 18.653 21.261 1.00 56.02 156 ASN X O 1
ATOM 1233 N N . PHE A 1 169 ? 27.365 16.870 20.861 1.00 50.74 157 PHE X N 1
ATOM 1234 C CA . PHE A 1 169 ? 28.479 15.966 20.628 1.00 57.56 157 PHE X CA 1
ATOM 1235 C C . PHE A 1 169 ? 28.458 15.529 19.172 1.00 61.76 157 PHE X C 1
ATOM 1236 O O . PHE A 1 169 ? 27.413 15.122 18.660 1.00 57.60 157 PHE X O 1
ATOM 1244 N N . GLU A 1 170 ? 29.611 15.624 18.514 1.00 66.67 158 GLU X N 1
ATOM 1245 C CA . GLU A 1 170 ? 29.751 15.189 17.131 1.00 63.93 158 GLU X CA 1
ATOM 1246 C C . GLU A 1 170 ? 30.635 13.958 17.086 1.00 68.06 158 GLU X C 1
ATOM 1247 O O . GLU A 1 170 ? 31.811 14.017 17.427 1.00 75.63 158 GLU X O 1
ATOM 1253 N N . THR A 1 171 ? 30.049 12.843 16.668 1.00 70.44 159 THR X N 1
ATOM 1254 C CA . THR A 1 171 ? 30.710 11.538 16.716 1.00 89.10 159 THR X CA 1
ATOM 1255 C C . THR A 1 171 ? 31.876 11.359 15.747 1.00 90.77 159 THR X C 1
ATOM 1256 O O . THR A 1 171 ? 32.761 10.537 15.982 1.00 96.16 159 THR X O 1
ATOM 1260 N N . SER A 1 172 ? 31.866 12.117 14.655 1.00 100.75 160 SER X N 1
ATOM 1261 C CA . SER A 1 172 ? 32.921 12.034 13.642 1.00 110.83 160 SER X CA 1
ATOM 1262 C C . SER A 1 172 ? 34.253 12.531 14.197 1.00 113.38 160 SER X C 1
ATOM 1263 O O . SER A 1 172 ? 35.317 12.000 13.875 1.00 117.22 160 SER X O 1
ATOM 1266 N N . LYS A 1 173 ? 34.177 13.561 15.034 1.00 115.96 161 LYS X N 1
ATOM 1267 C CA . LYS A 1 173 ? 35.341 14.071 15.741 1.00 115.86 161 LYS X CA 1
ATOM 1268 C C . LYS A 1 173 ? 35.406 13.409 17.104 1.00 106.77 161 LYS X C 1
ATOM 1269 O O . LYS A 1 173 ? 36.431 13.470 17.784 1.00 110.64 161 LYS X O 1
ATOM 1275 N N . SER A 1 174 ? 34.302 12.774 17.489 1.00 94.70 162 SER X N 1
ATOM 1276 C CA . SER A 1 174 ? 34.130 12.245 18.835 1.00 91.11 162 SER X CA 1
ATOM 1277 C C . SER A 1 174 ? 34.531 13.324 19.847 1.00 86.21 162 SER X C 1
ATOM 1278 O O . SER A 1 174 ? 35.418 13.120 20.681 1.00 84.40 162 SER X O 1
ATOM 1281 N N . ARG A 1 175 ? 33.882 14.483 19.742 1.00 79.96 163 ARG X N 1
ATOM 1282 C CA . ARG A 1 175 ? 34.204 15.625 20.588 1.00 83.03 163 ARG X CA 1
ATOM 1283 C C . ARG A 1 175 ? 32.983 16.510 20.823 1.00 73.57 163 ARG X C 1
ATOM 1284 O O . ARG A 1 175 ? 32.134 16.663 19.942 1.00 64.25 163 ARG X O 1
ATOM 1292 N N . VAL A 1 176 ? 32.891 17.074 22.027 1.00 73.85 164 VAL X N 1
ATOM 1293 C CA . VAL A 1 176 ? 31.877 18.075 22.318 1.00 55.41 164 VAL X CA 1
ATOM 1294 C C . VAL A 1 176 ? 32.210 19.337 21.537 1.00 55.36 164 VAL X C 1
ATOM 1295 O O . VAL A 1 176 ? 33.296 19.870 21.672 1.00 58.85 164 VAL X O 1
ATOM 1299 N N . THR A 1 177 ? 31.278 19.822 20.724 1.00 64.53 165 THR X N 1
ATOM 1300 C CA . THR A 1 177 ? 31.529 21.036 19.953 1.00 71.50 165 THR X CA 1
ATOM 1301 C C . THR A 1 177 ? 30.705 22.204 20.480 1.00 72.16 165 THR X C 1
ATOM 1302 O O . THR A 1 177 ? 30.690 23.285 19.888 1.00 71.47 165 THR X O 1
ATOM 1306 N N . GLN A 1 178 ? 30.025 21.988 21.599 1.00 73.84 166 GLN X N 1
ATOM 1307 C CA . GLN A 1 178 ? 29.158 23.019 22.151 1.00 71.89 166 GLN X CA 1
ATOM 1308 C C . GLN A 1 178 ? 28.802 22.724 23.601 1.00 67.62 166 GLN X C 1
ATOM 1309 O O . GLN A 1 178 ? 28.420 21.605 23.946 1.00 71.51 166 GLN X O 1
ATOM 1315 N N . SER A 1 179 ? 28.934 23.735 24.451 1.00 57.58 167 SER X N 1
ATOM 1316 C CA . SER A 1 179 ? 28.629 23.583 25.863 1.00 50.74 167 SER X CA 1
ATOM 1317 C C . SER A 1 179 ? 28.129 24.921 26.398 1.00 52.51 167 SER X C 1
ATOM 1318 O O . SER A 1 179 ? 28.928 25.831 26.642 1.00 51.78 167 SER X O 1
ATOM 1321 N N . ASN A 1 180 ? 26.811 25.029 26.564 1.00 56.99 168 ASN X N 1
ATOM 1322 C CA . ASN A 1 180 ? 26.169 26.270 26.984 1.00 50.69 168 ASN X CA 1
ATOM 1323 C C . ASN A 1 180 ? 25.441 26.172 28.335 1.00 51.36 168 ASN X C 1
ATOM 1324 O O . ASN A 1 180 ? 24.781 25.175 28.636 1.00 49.03 168 ASN X O 1
ATOM 1329 N N . PHE A 1 181 ? 25.578 27.219 29.141 1.00 48.18 169 PHE X N 1
ATOM 1330 C CA . PHE A 1 181 ? 24.877 27.336 30.407 1.00 43.18 169 PHE X CA 1
ATOM 1331 C C . PHE A 1 181 ? 23.947 28.551 30.340 1.00 49.81 169 PHE X C 1
ATOM 1332 O O . PHE A 1 181 ? 24.304 29.592 29.774 1.00 49.66 169 PHE X O 1
ATOM 1340 N N . ALA A 1 182 ? 22.777 28.436 30.952 1.00 46.60 170 ALA X N 1
ATOM 1341 C CA . ALA A 1 182 ? 21.892 29.583 31.113 1.00 46.49 170 ALA X CA 1
ATOM 1342 C C . ALA A 1 182 ? 21.333 29.605 32.530 1.00 44.92 170 ALA X C 1
ATOM 1343 O O . ALA A 1 182 ? 21.002 28.553 33.097 1.00 39.28 170 ALA X O 1
ATOM 1345 N N . VAL A 1 183 ? 21.214 30.803 33.092 1.00 42.92 171 VAL X N 1
ATOM 1346 C CA . VAL A 1 183 ? 20.482 30.980 34.345 1.00 42.62 171 VAL X CA 1
ATOM 1347 C C . VAL A 1 183 ? 19.544 32.192 34.254 1.00 48.43 171 VAL X C 1
ATOM 1348 O O . VAL A 1 183 ? 19.903 33.255 33.709 1.00 43.14 171 VAL X O 1
ATOM 1352 N N . GLY A 1 184 ? 18.321 32.008 34.737 1.00 42.11 172 GLY X N 1
ATOM 1353 C CA . GLY A 1 184 ? 17.331 33.047 34.587 1.00 40.19 172 GLY X CA 1
ATOM 1354 C C . GLY A 1 184 ? 16.278 33.064 35.673 1.00 51.39 172 GLY X C 1
ATOM 1355 O O . GLY A 1 184 ? 16.291 32.267 36.617 1.00 45.88 172 GLY X O 1
ATOM 1356 N N . TYR A 1 185 ? 15.360 34.007 35.528 1.00 48.26 173 TYR X N 1
ATOM 1357 C CA . TYR A 1 185 ? 14.258 34.132 36.447 1.00 54.83 173 TYR X CA 1
ATOM 1358 C C . TYR A 1 185 ? 13.071 34.603 35.641 1.00 49.75 173 TYR X C 1
ATOM 1359 O O . TYR A 1 185 ? 13.191 35.547 34.842 1.00 47.75 173 TYR X O 1
ATOM 1368 N N . LYS A 1 186 ? 11.930 33.960 35.871 1.00 50.23 174 LYS X N 1
ATOM 1369 C CA . LYS A 1 186 ? 10.780 34.096 34.987 1.00 53.35 174 LYS X CA 1
ATOM 1370 C C . LYS A 1 186 ? 9.451 34.211 35.728 1.00 55.00 174 LYS X C 1
ATOM 1371 O O . LYS A 1 186 ? 9.024 33.262 36.378 1.00 61.52 174 LYS X O 1
ATOM 1377 N N . THR A 1 187 ? 8.814 35.376 35.639 1.00 53.15 175 THR X N 1
ATOM 1378 C CA . THR A 1 187 ? 7.387 35.496 35.946 1.00 61.32 175 THR X CA 1
ATOM 1379 C C . THR A 1 187 ? 6.666 35.923 34.658 1.00 64.03 175 THR X C 1
ATOM 1380 O O . THR A 1 187 ? 7.307 36.105 33.616 1.00 58.20 175 THR X O 1
ATOM 1384 N N . ASP A 1 188 ? 5.347 36.087 34.717 1.00 75.58 176 ASP X N 1
ATOM 1385 C CA . ASP A 1 188 ? 4.594 36.483 33.524 1.00 91.16 176 ASP X CA 1
ATOM 1386 C C . ASP A 1 188 ? 4.764 37.971 33.184 1.00 83.14 176 ASP X C 1
ATOM 1387 O O . ASP A 1 188 ? 4.484 38.397 32.062 1.00 85.75 176 ASP X O 1
ATOM 1392 N N . GLU A 1 189 ? 5.245 38.752 34.149 1.00 72.53 177 GLU X N 1
ATOM 1393 C CA . GLU A 1 189 ? 5.409 40.193 33.969 1.00 68.03 177 GLU X CA 1
ATOM 1394 C C . GLU A 1 189 ? 6.864 40.574 33.709 1.00 55.25 177 GLU X C 1
ATOM 1395 O O . GLU A 1 189 ? 7.159 41.655 33.205 1.00 56.97 177 GLU X O 1
ATOM 1401 N N . PHE A 1 190 ? 7.774 39.672 34.056 1.00 49.22 178 PHE X N 1
ATOM 1402 C CA . PHE A 1 190 ? 9.185 39.997 34.079 1.00 40.23 178 PHE X CA 1
ATOM 1403 C C . PHE A 1 190 ? 10.023 38.746 33.812 1.00 47.01 178 PHE X C 1
ATOM 1404 O O . PHE A 1 190 ? 9.718 37.671 34.332 1.00 48.19 178 PHE X O 1
ATOM 1412 N N . GLN A 1 191 ? 11.068 38.884 32.994 1.00 47.68 179 GLN X N 1
ATOM 1413 C CA . GLN A 1 191 ? 11.984 37.779 32.728 1.00 48.31 179 GLN X CA 1
ATOM 1414 C C . GLN A 1 191 ? 13.443 38.224 32.679 1.00 44.06 179 GLN X C 1
ATOM 1415 O O . GLN A 1 191 ? 13.813 39.131 31.933 1.00 38.10 179 GLN X O 1
ATOM 1421 N N . LEU A 1 192 ? 14.263 37.557 33.478 1.00 36.99 180 LEU X N 1
ATOM 1422 C CA . LEU A 1 192 ? 15.701 37.748 33.443 1.00 40.24 180 LEU X CA 1
ATOM 1423 C C . LEU A 1 192 ? 16.291 36.507 32.789 1.00 45.86 180 LEU X C 1
ATOM 1424 O O . LEU A 1 192 ? 15.925 35.381 33.138 1.00 40.46 180 LEU X O 1
ATOM 1429 N N . HIS A 1 193 ? 17.197 36.719 31.838 1.00 39.87 181 HIS X N 1
ATOM 1430 C CA . HIS A 1 193 ? 17.901 35.619 31.193 1.00 42.84 181 HIS X CA 1
ATOM 1431 C C . HIS A 1 193 ? 19.379 35.958 31.053 1.00 43.93 181 HIS X C 1
ATOM 1432 O O . HIS A 1 193 ? 19.740 37.074 30.668 1.00 45.89 181 HIS X O 1
ATOM 1439 N N . THR A 1 194 ? 20.233 35.010 31.419 1.00 35.41 182 THR X N 1
ATOM 1440 C CA . THR A 1 194 ? 21.658 35.131 31.171 1.00 32.59 182 THR X CA 1
ATOM 1441 C C . THR A 1 194 ? 22.123 33.813 30.582 1.00 40.73 182 THR X C 1
ATOM 1442 O O . THR A 1 194 ? 21.549 32.745 30.858 1.00 42.01 182 THR X O 1
ATOM 1446 N N . ASN A 1 195 ? 23.165 33.874 29.770 1.00 43.86 183 ASN X N 1
ATOM 1447 C CA . ASN A 1 195 ? 23.759 32.650 29.263 1.00 38.41 183 ASN X CA 1
ATOM 1448 C C . ASN A 1 195 ? 25.198 32.907 28.919 1.00 40.87 183 ASN X C 1
ATOM 1449 O O . ASN A 1 195 ? 25.590 34.055 28.661 1.00 43.99 183 ASN X O 1
ATOM 1454 N N . VAL A 1 196 ? 25.992 31.846 28.925 1.00 49.13 184 VAL X N 1
ATOM 1455 C CA . VAL A 1 196 ? 27.345 31.937 28.405 1.00 53.51 184 VAL X CA 1
ATOM 1456 C C . VAL A 1 196 ? 27.589 30.755 27.483 1.00 51.12 184 VAL X C 1
ATOM 1457 O O . VAL A 1 196 ? 27.398 29.605 27.876 1.00 54.20 184 VAL X O 1
ATOM 1461 N N . ASN A 1 197 ? 27.976 31.045 26.247 1.00 46.87 185 ASN X N 1
ATOM 1462 C CA . ASN A 1 197 ? 28.188 29.987 25.259 1.00 45.63 185 ASN X CA 1
ATOM 1463 C C . ASN A 1 197 ? 29.657 29.649 25.076 1.00 48.96 185 ASN X C 1
ATOM 1464 O O . ASN A 1 197 ? 30.475 30.532 24.789 1.00 51.60 185 ASN X O 1
ATOM 1469 N N . ASP A 1 198 ? 29.980 28.372 25.265 1.00 51.85 186 ASP X N 1
ATOM 1470 C CA . ASP A 1 198 ? 31.343 27.864 25.101 1.00 57.25 186 ASP X CA 1
ATOM 1471 C C . ASP A 1 198 ? 32.372 28.581 25.975 1.00 55.28 186 ASP X C 1
ATOM 1472 O O . ASP A 1 198 ? 33.546 28.685 25.606 1.00 65.88 186 ASP X O 1
ATOM 1477 N N . GLY A 1 199 ? 31.923 29.045 27.141 1.00 60.37 187 GLY X N 1
ATOM 1478 C CA . GLY A 1 199 ? 32.741 29.843 28.046 1.00 59.37 187 GLY X CA 1
ATOM 1479 C C . GLY A 1 199 ? 33.308 31.080 27.366 1.00 54.73 187 GLY X C 1
ATOM 1480 O O . GLY A 1 199 ? 34.371 31.555 27.749 1.00 61.60 187 GLY X O 1
ATOM 1481 N N . THR A 1 200 ? 32.594 31.599 26.361 1.00 50.96 188 THR X N 1
ATOM 1482 C CA . THR A 1 200 ? 33.154 32.591 25.437 1.00 63.60 188 THR X CA 1
ATOM 1483 C C . THR A 1 200 ? 32.222 33.747 25.069 1.00 56.85 188 THR X C 1
ATOM 1484 O O . THR A 1 200 ? 32.646 34.911 25.022 1.00 63.55 188 THR X O 1
ATOM 1488 N N . GLU A 1 201 ? 30.970 33.414 24.775 1.00 50.84 189 GLU X N 1
ATOM 1489 C CA . GLU A 1 201 ? 29.977 34.414 24.416 1.00 60.73 189 GLU X CA 1
ATOM 1490 C C . GLU A 1 201 ? 29.021 34.584 25.581 1.00 55.08 189 GLU X C 1
ATOM 1491 O O . GLU A 1 201 ? 28.332 33.636 25.975 1.00 50.17 189 GLU X O 1
ATOM 1497 N N . PHE A 1 202 ? 28.987 35.790 26.137 1.00 47.61 190 PHE X N 1
ATOM 1498 C CA . PHE A 1 202 ? 28.060 36.088 27.222 1.00 50.42 190 PHE X CA 1
ATOM 1499 C C . PHE A 1 202 ? 26.850 36.865 26.708 1.00 42.95 190 PHE X C 1
ATOM 1500 O O . PHE A 1 202 ? 26.990 37.810 25.932 1.00 45.93 190 PHE X O 1
ATOM 1508 N N . GLY A 1 203 ? 25.668 36.454 27.147 1.00 43.13 191 GLY X N 1
ATOM 1509 C CA . GLY A 1 203 ? 24.447 37.174 26.848 1.00 54.93 191 GLY X CA 1
ATOM 1510 C C . GLY A 1 203 ? 23.597 37.416 28.087 1.00 54.36 191 GLY X C 1
ATOM 1511 O O . GLY A 1 203 ? 23.660 36.675 29.070 1.00 53.56 191 GLY X O 1
ATOM 1512 N N . GL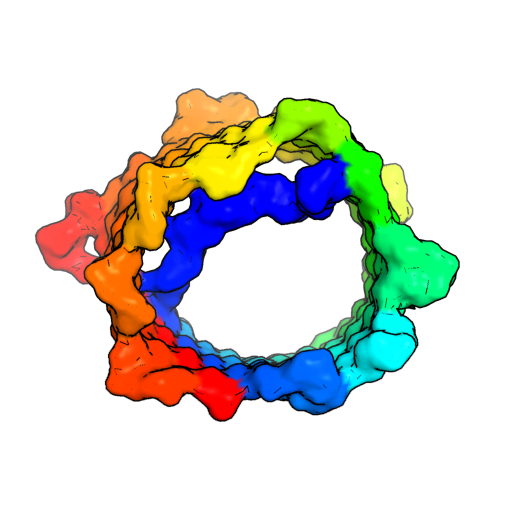Y A 1 204 ? 22.788 38.461 28.045 1.00 44.05 192 GLY X N 1
ATOM 1513 C CA . GLY A 1 204 ? 21.897 38.729 29.147 1.00 48.46 192 GLY X CA 1
ATOM 1514 C C . GLY A 1 204 ? 20.753 39.556 28.634 1.00 44.03 192 GLY X C 1
ATOM 1515 O O . GLY A 1 204 ? 20.950 40.430 27.792 1.00 44.99 192 GLY X O 1
ATOM 1516 N N . SER A 1 205 ? 19.552 39.276 29.119 1.00 40.34 193 SER X N 1
ATOM 1517 C CA . SER A 1 205 ? 18.419 40.081 28.722 1.00 40.00 193 SER X CA 1
ATOM 1518 C C . SER A 1 205 ? 17.424 40.230 29.847 1.00 43.40 193 SER X C 1
ATOM 1519 O O . SER A 1 205 ? 17.286 39.353 30.725 1.00 47.55 193 SER X O 1
ATOM 1522 N N . ILE A 1 206 ? 16.730 41.358 29.806 1.00 36.34 194 ILE X N 1
ATOM 1523 C CA . ILE A 1 206 ? 15.621 41.602 30.699 1.00 46.78 194 ILE X CA 1
ATOM 1524 C C . ILE A 1 206 ? 14.379 41.859 29.870 1.00 43.44 194 ILE X C 1
ATOM 1525 O O . ILE A 1 206 ? 14.407 42.672 28.946 1.00 46.59 194 ILE X O 1
ATOM 1530 N N . TYR A 1 207 ? 13.290 41.175 30.204 1.00 46.48 195 TYR X N 1
ATOM 1531 C CA . TYR A 1 207 ? 12.000 41.415 29.554 1.00 32.69 195 TYR X CA 1
ATOM 1532 C C . TYR A 1 207 ? 10.975 41.893 30.574 1.00 45.17 195 TYR X C 1
ATOM 1533 O O . TYR A 1 207 ? 10.827 41.293 31.651 1.00 45.95 195 TYR X O 1
ATOM 1542 N N . GLN A 1 208 ? 10.268 42.967 30.236 1.00 48.63 196 GLN X N 1
ATOM 1543 C CA . GLN A 1 208 ? 9.213 43.489 31.103 1.00 46.99 196 GLN X CA 1
ATOM 1544 C C . GLN A 1 208 ? 7.911 43.710 30.355 1.00 47.00 196 GLN X C 1
ATOM 1545 O O . GLN A 1 208 ? 7.859 44.424 29.333 1.00 46.98 196 GLN X O 1
ATOM 1551 N N . LYS A 1 209 ? 6.853 43.090 30.854 1.00 51.50 197 LYS X N 1
ATOM 1552 C CA . LYS A 1 209 ? 5.524 43.463 30.402 1.00 58.73 197 LYS X CA 1
ATOM 1553 C C . LYS A 1 209 ? 5.061 44.556 31.352 1.00 62.58 197 LYS X C 1
ATOM 1554 O O . LYS A 1 209 ? 4.562 44.274 32.445 1.00 75.30 197 LYS X O 1
ATOM 1560 N N . VAL A 1 210 ? 5.290 45.804 30.947 1.00 54.10 198 VAL X N 1
ATOM 1561 C CA . VAL A 1 210 ? 5.070 46.965 31.810 1.00 62.17 198 VAL X CA 1
ATOM 1562 C C . VAL A 1 210 ? 3.588 47.170 32.113 1.00 77.72 198 VAL X C 1
ATOM 1563 O O . VAL A 1 210 ? 3.207 47.440 33.254 1.00 88.45 198 VAL X O 1
ATOM 1567 N N . ASN A 1 211 ? 2.760 47.040 31.083 1.00 83.40 199 ASN X N 1
ATOM 1568 C CA . ASN A 1 211 ? 1.311 47.012 31.243 1.00 78.77 199 ASN X CA 1
ATOM 1569 C C . ASN A 1 211 ? 0.704 46.203 30.098 1.00 73.39 199 ASN X C 1
ATOM 1570 O O . ASN A 1 211 ? 1.435 45.565 29.337 1.00 72.04 199 ASN X O 1
ATOM 1575 N N A LYS A 1 212 ? -0.620 46.233 29.975 0.61 72.21 200 LYS X N 1
ATOM 1576 N N B LYS A 1 212 ? -0.619 46.229 29.972 0.39 73.35 200 LYS X N 1
ATOM 1577 C CA A LYS A 1 212 ? -1.305 45.420 28.971 0.61 77.44 200 LYS X CA 1
ATOM 1578 C CA B LYS A 1 212 ? -1.299 45.412 28.969 0.39 77.15 200 LYS X CA 1
ATOM 1579 C C A LYS A 1 212 ? -1.110 45.965 27.553 0.61 76.78 200 LYS X C 1
ATOM 1580 C C B LYS A 1 212 ? -1.104 45.960 27.551 0.39 76.27 200 LYS X C 1
ATOM 1581 O O A LYS A 1 212 ? -1.549 45.357 26.577 0.61 78.06 200 LYS X O 1
ATOM 1582 O O B LYS A 1 212 ? -1.527 45.347 26.571 0.39 77.65 200 LYS X O 1
ATOM 1593 N N . LYS A 1 213 ? -0.451 47.113 27.446 1.00 67.18 201 LYS X N 1
ATOM 1594 C CA . LYS A 1 213 ? -0.236 47.747 26.154 1.00 71.29 201 LYS X CA 1
ATOM 1595 C C . LYS A 1 213 ? 1.242 47.873 25.810 1.00 65.96 201 LYS X C 1
ATOM 1596 O O . LYS A 1 213 ? 1.585 48.225 24.686 1.00 71.06 201 LYS X O 1
ATOM 1602 N N . LEU A 1 214 ? 2.117 47.581 26.763 1.00 54.77 202 LEU X N 1
ATOM 1603 C CA . LEU A 1 214 ? 3.535 47.865 26.563 1.00 53.47 202 LEU X CA 1
ATOM 1604 C C . LEU A 1 214 ? 4.459 46.749 27.048 1.00 51.79 202 LEU X C 1
ATOM 1605 O O . LEU A 1 214 ? 4.345 46.279 28.187 1.00 54.94 202 LEU X O 1
ATOM 1610 N N . GLU A 1 215 ? 5.368 46.331 26.171 1.00 49.23 203 GLU X N 1
ATOM 1611 C CA . GLU A 1 215 ? 6.429 45.399 26.525 1.00 49.14 203 GLU X CA 1
ATOM 1612 C C . GLU A 1 215 ? 7.773 46.023 26.174 1.00 51.20 203 GLU X C 1
ATOM 1613 O O . GLU A 1 215 ? 7.905 46.674 25.129 1.00 47.55 203 GLU X O 1
ATOM 1619 N N . THR A 1 216 ? 8.774 45.796 27.028 1.00 40.21 204 THR X N 1
ATOM 1620 C CA . THR A 1 216 ? 10.110 46.349 26.822 1.00 38.78 204 THR X CA 1
ATOM 1621 C C . THR A 1 216 ? 11.127 45.259 27.024 1.00 37.83 204 THR X C 1
ATOM 1622 O O . THR A 1 216 ? 10.862 44.272 27.714 1.00 49.28 204 THR X O 1
ATOM 1626 N N . ALA A 1 217 ? 12.289 45.438 26.409 1.00 39.11 205 ALA X N 1
ATOM 1627 C CA . ALA A 1 217 ? 13.366 44.474 26.501 1.00 49.79 205 ALA X CA 1
ATOM 1628 C C . ALA A 1 217 ? 14.708 45.170 26.340 1.00 46.73 205 ALA X C 1
ATOM 1629 O O . ALA A 1 217 ? 14.847 46.124 25.556 1.00 52.82 205 ALA X O 1
ATOM 1631 N N . VAL A 1 218 ? 15.686 44.677 27.089 1.00 44.45 206 VAL X N 1
ATOM 1632 C CA . VAL A 1 218 ? 17.059 45.128 26.990 1.00 37.48 206 VAL X CA 1
ATOM 1633 C C . VAL A 1 218 ? 17.916 43.898 26.804 1.00 40.37 206 VAL X C 1
ATOM 1634 O O . VAL A 1 218 ? 17.677 42.864 27.444 1.00 45.92 206 VAL X O 1
ATOM 1638 N N . ASN A 1 219 ? 18.915 43.987 25.936 1.00 37.61 207 ASN X N 1
ATOM 1639 C CA . ASN A 1 219 ? 19.751 42.829 25.682 1.00 37.15 207 ASN X CA 1
ATOM 1640 C C . ASN A 1 219 ? 21.210 43.250 25.743 1.00 45.71 207 ASN X C 1
ATOM 1641 O O . ASN A 1 219 ? 21.555 44.363 25.331 1.00 39.21 207 ASN X O 1
ATOM 1646 N N . LEU A 1 220 ? 22.064 42.367 26.258 1.00 41.94 208 LEU X N 1
ATOM 1647 C CA . LEU A 1 220 ? 23.487 42.656 26.395 1.00 37.05 208 LEU X CA 1
ATOM 1648 C C . LEU A 1 220 ? 24.237 41.461 25.886 1.00 43.92 208 LEU X C 1
ATOM 1649 O O . LEU A 1 220 ? 23.802 40.320 26.083 1.00 44.34 208 LEU X O 1
ATOM 1654 N N . ALA A 1 221 ? 25.375 41.712 25.247 1.00 37.36 209 ALA X N 1
ATOM 1655 C CA . ALA A 1 221 ? 26.223 40.622 24.799 1.00 43.69 209 ALA X CA 1
ATOM 1656 C C . ALA A 1 221 ? 27.661 41.095 24.779 1.00 45.49 209 ALA X C 1
ATOM 1657 O O . ALA A 1 221 ? 27.950 42.274 24.518 1.00 45.68 209 ALA X O 1
ATOM 1659 N N . TRP A 1 222 ? 28.570 40.182 25.067 1.00 38.18 210 TRP X N 1
ATOM 1660 C CA . TRP A 1 222 ? 29.982 40.513 24.933 1.00 44.50 210 TRP X CA 1
ATOM 1661 C C . TRP A 1 222 ? 30.768 39.235 24.809 1.00 45.58 210 TRP X C 1
ATOM 1662 O O . TRP A 1 222 ? 30.208 38.141 24.897 1.00 47.76 210 TRP X O 1
ATOM 1673 N N . THR A 1 223 ? 32.066 39.371 24.599 1.00 51.79 211 THR X N 1
ATOM 1674 C CA . THR A 1 223 ? 32.878 38.227 24.236 1.00 52.08 211 THR X CA 1
ATOM 1675 C C . THR A 1 223 ? 34.136 38.241 25.065 1.00 50.87 211 THR X C 1
ATOM 1676 O O . THR A 1 223 ? 34.786 39.278 25.191 1.00 59.28 211 THR X O 1
ATOM 1680 N N . ALA A 1 224 ? 34.467 37.098 25.651 1.00 46.68 212 ALA X N 1
ATOM 1681 C CA . ALA A 1 224 ? 35.665 37.007 26.478 1.00 56.07 212 ALA X CA 1
ATOM 1682 C C . ALA A 1 224 ? 36.883 37.291 25.626 1.00 60.48 212 ALA X C 1
ATOM 1683 O O . ALA A 1 224 ? 37.013 36.743 24.529 1.00 59.78 212 ALA X O 1
ATOM 1685 N N . GLY A 1 225 ? 37.768 38.157 26.120 1.00 67.93 213 GLY X N 1
ATOM 1686 C CA . GLY A 1 225 ? 38.984 38.498 25.394 1.00 67.71 213 GLY X CA 1
ATOM 1687 C C . GLY A 1 225 ? 38.863 39.797 24.614 1.00 70.35 213 GLY X C 1
ATOM 1688 O O . GLY A 1 225 ? 39.847 40.328 24.098 1.00 71.17 213 GLY X O 1
ATOM 1689 N N . ASN A 1 226 ? 37.645 40.316 24.518 1.00 59.46 214 ASN X N 1
ATOM 1690 C CA . ASN A 1 226 ? 37.427 41.592 23.856 1.00 60.19 214 ASN X CA 1
ATOM 1691 C C . ASN A 1 226 ? 36.700 42.502 24.853 1.00 54.40 214 ASN X C 1
ATOM 1692 O O . ASN A 1 226 ? 35.740 42.070 25.487 1.00 47.75 214 ASN X O 1
ATOM 1697 N N . SER A 1 227 ? 37.153 43.751 24.987 1.00 54.44 215 SER X N 1
ATOM 1698 C CA . SER A 1 227 ? 36.588 44.662 25.993 1.00 55.83 215 SER X CA 1
ATOM 1699 C C . SER A 1 227 ? 35.281 45.318 25.521 1.00 53.70 215 SER X C 1
ATOM 1700 O O . SER A 1 227 ? 34.609 46.004 26.294 1.00 51.52 215 SER X O 1
ATOM 1703 N N . ASN A 1 228 ? 34.904 45.092 24.261 1.00 48.28 216 ASN X N 1
ATOM 1704 C CA . ASN A 1 228 ? 33.664 45.683 23.742 1.00 47.07 216 ASN X CA 1
ATOM 1705 C C . ASN A 1 228 ? 32.363 45.093 24.295 1.00 47.48 216 ASN X C 1
ATOM 1706 O O . ASN A 1 228 ? 32.313 43.978 24.830 1.00 42.37 216 ASN X O 1
ATOM 1711 N N . THR A 1 229 ? 31.293 45.851 24.143 1.00 40.13 217 THR X N 1
ATOM 1712 C CA . THR A 1 229 ? 30.008 45.401 24.614 1.00 44.27 217 THR X CA 1
ATOM 1713 C C . THR A 1 229 ? 28.942 45.811 23.617 1.00 49.17 217 THR X C 1
ATOM 1714 O O . THR A 1 229 ? 28.960 46.934 23.125 1.00 47.72 217 THR X O 1
ATOM 1718 N N . ARG A 1 230 ? 28.012 44.902 23.335 1.00 44.47 218 ARG X N 1
ATOM 1719 C CA . ARG A 1 230 ? 26.859 45.223 22.512 1.00 44.92 218 ARG X CA 1
ATOM 1720 C C . ARG A 1 230 ? 25.630 45.282 23.386 1.00 42.01 218 ARG X C 1
ATOM 1721 O O . ARG A 1 230 ? 25.405 44.399 24.229 1.00 42.47 218 ARG X O 1
ATOM 1729 N N . PHE A 1 231 ? 24.824 46.321 23.205 1.00 35.81 219 PHE X N 1
ATOM 1730 C CA . PHE A 1 231 ? 23.518 46.287 23.823 1.00 47.91 219 PHE X CA 1
ATOM 1731 C C . PHE A 1 231 ? 22.427 46.793 22.902 1.00 44.56 219 PHE X C 1
ATOM 1732 O O . PHE A 1 231 ? 22.690 47.543 21.962 1.00 42.26 219 PHE X O 1
ATOM 1740 N N . GLY A 1 232 ? 21.200 46.393 23.207 1.00 45.04 220 GLY X N 1
ATOM 1741 C CA . GLY A 1 232 ? 20.037 46.870 22.496 1.00 34.80 220 GLY X CA 1
ATOM 1742 C C . GLY A 1 232 ? 18.888 47.130 23.444 1.00 43.55 220 GLY X C 1
ATOM 1743 O O . GLY A 1 232 ? 18.765 46.498 24.520 1.00 41.27 220 GLY X O 1
ATOM 1744 N N . ILE A 1 233 ? 18.052 48.086 23.058 1.00 38.55 221 ILE X N 1
ATOM 1745 C CA . ILE A 1 233 ? 16.827 48.387 23.789 1.00 38.88 221 ILE X CA 1
ATOM 1746 C C . ILE A 1 233 ? 15.695 48.331 22.781 1.00 50.62 221 ILE X C 1
ATOM 1747 O O . ILE A 1 233 ? 15.876 48.693 21.599 1.00 48.24 221 ILE X O 1
ATOM 1752 N N . ALA A 1 234 ? 14.539 47.853 23.225 1.00 44.78 222 ALA X N 1
ATOM 1753 C CA . ALA A 1 234 ? 13.418 47.653 22.311 1.00 36.25 222 ALA X CA 1
ATOM 1754 C C . ALA A 1 234 ? 12.076 47.726 23.020 1.00 52.95 222 ALA X C 1
ATOM 1755 O O . ALA A 1 234 ? 11.963 47.439 24.219 1.00 46.09 222 ALA X O 1
ATOM 1757 N N . ALA A 1 235 ? 11.044 48.090 22.272 1.00 46.97 223 ALA X N 1
ATOM 1758 C CA . ALA A 1 235 ? 9.722 48.166 22.866 1.00 47.27 223 ALA X CA 1
ATOM 1759 C C . ALA A 1 235 ? 8.699 47.727 21.865 1.00 43.01 223 ALA X C 1
ATOM 1760 O O . ALA A 1 235 ? 8.950 47.732 20.654 1.00 48.45 223 ALA X O 1
ATOM 1762 N N . LYS A 1 236 ? 7.535 47.350 22.377 1.00 42.75 224 LYS X N 1
ATOM 1763 C CA . LYS A 1 236 ? 6.407 47.030 21.522 1.00 55.69 224 LYS X CA 1
ATOM 1764 C C . LYS A 1 236 ? 5.164 47.584 22.210 1.00 57.82 224 LYS X C 1
ATOM 1765 O O . LYS A 1 236 ? 4.927 47.323 23.406 1.00 48.41 224 LYS X O 1
ATOM 1771 N N . TYR A 1 237 ? 4.406 48.391 21.473 1.00 46.85 225 TYR X N 1
ATOM 1772 C CA . TYR A 1 237 ? 3.256 49.079 22.040 1.00 53.11 225 TYR X CA 1
ATOM 1773 C C . TYR A 1 237 ? 1.990 48.791 21.254 1.00 59.99 225 TYR X C 1
ATOM 1774 O O . TYR A 1 237 ? 1.924 49.054 20.048 1.00 54.83 225 TYR X O 1
ATOM 1783 N N . GLN A 1 238 ? 0.986 48.273 21.959 1.00 63.85 226 GLN X N 1
ATOM 1784 C CA . GLN A 1 238 ? -0.300 47.896 21.382 1.00 71.63 226 GLN X CA 1
ATOM 1785 C C . GLN A 1 238 ? -1.231 49.107 21.424 1.00 81.10 226 GLN X C 1
ATOM 1786 O O . GLN A 1 238 ? -2.011 49.261 22.365 1.00 77.33 226 GLN X O 1
ATOM 1792 N N . VAL A 1 239 ? -1.141 49.965 20.404 1.00 82.77 227 VAL X N 1
ATOM 1793 C CA . VAL A 1 239 ? -1.877 51.234 20.370 1.00 87.64 227 VAL X CA 1
ATOM 1794 C C . VAL A 1 239 ? -3.398 51.064 20.429 1.00 87.88 227 VAL X C 1
ATOM 1795 O O . VAL A 1 239 ? -4.083 51.7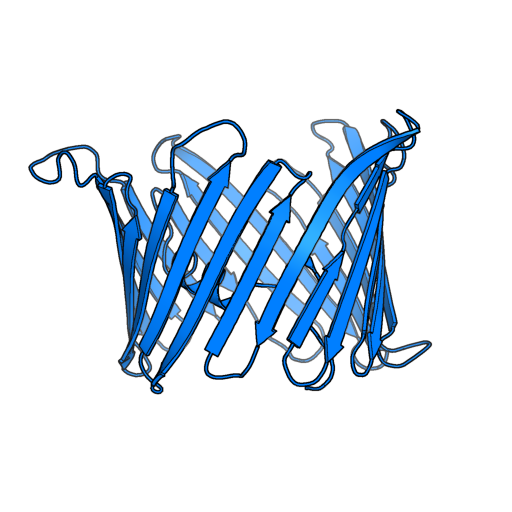95 21.154 1.00 96.88 227 VAL X O 1
ATOM 1799 N N . ASP A 1 240 ? -3.916 50.104 19.668 1.00 75.28 228 ASP X N 1
ATOM 1800 C CA . ASP A 1 240 ? -5.306 49.662 19.806 1.00 87.28 228 ASP X CA 1
ATOM 1801 C C . ASP A 1 240 ? -5.347 48.140 19.560 1.00 87.22 228 ASP X C 1
ATOM 1802 O O . ASP A 1 240 ? -4.284 47.535 19.368 1.00 76.20 228 ASP X O 1
ATOM 1807 N N . PRO A 1 241 ? -6.543 47.503 19.586 1.00 88.82 229 PRO X N 1
ATOM 1808 C CA . PRO A 1 241 ? -6.458 46.056 19.329 1.00 83.72 229 PRO X CA 1
ATOM 1809 C C . PRO A 1 241 ? -6.136 45.689 17.878 1.00 82.54 229 PRO X C 1
ATOM 1810 O O . PRO A 1 241 ? -5.937 44.508 17.598 1.00 89.53 229 PRO X O 1
ATOM 1814 N N . ASP A 1 242 ? -6.092 46.666 16.974 1.00 79.08 230 ASP X N 1
ATOM 1815 C CA . ASP A 1 242 ? -5.802 46.375 15.565 1.00 78.35 230 ASP X CA 1
ATOM 1816 C C . ASP A 1 242 ? -4.558 47.088 15.010 1.00 73.26 230 ASP X C 1
ATOM 1817 O O . ASP A 1 242 ? -4.293 47.056 13.804 1.00 74.62 230 ASP X O 1
ATOM 1822 N N . ALA A 1 243 ? -3.801 47.717 15.904 1.00 70.42 231 ALA X N 1
ATOM 1823 C CA . ALA A 1 243 ? -2.533 48.341 15.549 1.00 70.45 231 ALA X CA 1
ATOM 1824 C C . ALA A 1 243 ? -1.490 48.120 16.648 1.00 63.32 231 ALA X C 1
ATOM 1825 O O . ALA A 1 243 ? -1.814 48.058 17.834 1.00 60.59 231 ALA X O 1
ATOM 1827 N N . CYS A 1 244 ? -0.235 48.005 16.234 1.00 56.18 232 CYS X N 1
ATOM 1828 C CA . CYS A 1 244 ? 0.854 47.732 17.141 1.00 55.92 232 CYS X CA 1
ATOM 1829 C C . CYS A 1 244 ? 2.111 48.426 16.628 1.00 53.69 232 CYS X C 1
ATOM 1830 O O . CYS A 1 244 ? 2.469 48.285 15.462 1.00 53.62 232 CYS X O 1
ATOM 1833 N N . PHE A 1 245 ? 2.803 49.143 17.507 1.00 59.09 233 PHE X N 1
ATOM 1834 C CA . PHE A 1 245 ? 4.021 49.856 17.126 1.00 56.96 233 PHE X CA 1
ATOM 1835 C C . PHE A 1 245 ? 5.256 49.249 17.801 1.00 49.86 233 PHE X C 1
ATOM 1836 O O . PHE A 1 245 ? 5.243 49.021 19.007 1.00 55.27 233 PHE X O 1
ATOM 1844 N N . SER A 1 246 ? 6.313 48.997 17.026 1.00 45.17 234 SER X N 1
ATOM 1845 C CA . SER A 1 246 ? 7.597 48.527 17.564 1.00 50.66 234 SER X CA 1
ATOM 1846 C C . SER A 1 246 ? 8.761 49.471 17.251 1.00 49.15 234 SER X C 1
ATOM 1847 O O . SER A 1 246 ? 8.870 49.986 16.139 1.00 52.37 234 SER X O 1
ATOM 1850 N N . ALA A 1 247 ? 9.632 49.682 18.238 1.00 45.57 235 ALA X N 1
ATOM 1851 C CA . ALA A 1 247 ? 10.825 50.506 18.064 1.00 46.86 235 ALA X CA 1
ATOM 1852 C C . ALA A 1 247 ? 12.013 49.902 18.807 1.00 52.75 235 ALA X C 1
ATOM 1853 O O . ALA A 1 247 ? 11.862 49.367 19.924 1.00 47.94 235 ALA X O 1
ATOM 1855 N N . LYS A 1 248 ? 13.193 49.972 18.193 1.00 47.58 236 LYS X N 1
ATOM 1856 C CA . LYS A 1 248 ? 14.385 49.440 18.839 1.00 47.05 236 LYS X CA 1
ATOM 1857 C C . LYS A 1 248 ? 15.640 50.218 18.448 1.00 53.11 236 LYS X C 1
ATOM 1858 O O . LYS A 1 248 ? 15.699 50.803 17.359 1.00 52.39 236 LYS X O 1
ATOM 1864 N N . VAL A 1 249 ? 16.617 50.250 19.358 1.00 49.55 237 VAL X N 1
ATOM 1865 C CA . VAL A 1 249 ? 17.927 50.826 19.083 1.00 45.76 237 VAL X CA 1
ATOM 1866 C C . VAL A 1 249 ? 19.013 49.894 19.582 1.00 45.21 237 VAL X C 1
ATOM 1867 O O . VAL A 1 249 ? 18.783 49.095 20.488 1.00 53.91 237 VAL X O 1
ATOM 1871 N N . ASN A 1 250 ? 20.195 49.978 18.974 1.00 48.62 238 ASN X N 1
ATOM 1872 C CA . ASN A 1 250 ? 21.362 49.300 19.531 1.00 45.60 238 ASN X CA 1
ATOM 1873 C C . ASN A 1 250 ? 22.580 50.212 19.536 1.00 46.34 238 ASN X C 1
ATOM 1874 O O . ASN A 1 250 ? 22.565 51.299 18.931 1.00 49.04 238 ASN X O 1
ATOM 1879 N N . ASN A 1 251 ? 23.646 49.777 20.188 1.00 43.29 239 ASN X N 1
ATOM 1880 C CA . ASN A 1 251 ? 24.756 50.696 20.377 1.00 47.70 239 ASN X CA 1
ATOM 1881 C C . ASN A 1 251 ? 25.723 50.692 19.212 1.00 55.64 239 ASN X C 1
ATOM 1882 O O . ASN A 1 251 ? 26.856 51.169 19.337 1.00 58.49 239 ASN X O 1
ATOM 1887 N N . SER A 1 252 ? 25.262 50.163 18.079 1.00 55.36 240 SER X N 1
ATOM 1888 C CA . SER A 1 252 ? 25.936 50.338 16.797 1.00 52.23 240 SER X CA 1
ATOM 1889 C C . SER A 1 252 ? 25.248 51.452 16.005 1.00 51.32 240 SER X C 1
ATOM 1890 O O . SER A 1 252 ? 25.496 51.630 14.802 1.00 56.43 240 SER X O 1
ATOM 1893 N N . SER A 1 253 ? 24.357 52.161 16.691 1.00 54.79 241 SER X N 1
ATOM 1894 C CA . SER A 1 253 ? 23.591 53.275 16.144 1.00 64.65 241 SER X CA 1
ATOM 1895 C C . SER A 1 253 ? 22.509 52.858 15.140 1.00 66.56 241 SER X C 1
ATOM 1896 O O . SER A 1 253 ? 22.128 53.640 14.270 1.00 68.95 241 SER X O 1
ATOM 1899 N N . LEU A 1 254 ? 22.004 51.638 15.264 1.00 53.15 242 LEU X N 1
ATOM 1900 C CA . LEU A 1 254 ? 20.927 51.211 14.386 1.00 59.35 242 LEU X CA 1
ATOM 1901 C C . LEU A 1 254 ? 19.566 51.471 15.034 1.00 58.21 242 LEU X C 1
ATOM 1902 O O . LEU A 1 254 ? 19.369 51.209 16.232 1.00 48.97 242 LEU X O 1
ATOM 1907 N N . ILE A 1 255 ? 18.636 52.003 14.245 1.00 47.43 243 ILE X N 1
ATOM 1908 C CA . ILE A 1 255 ? 17.285 52.260 14.724 1.00 51.93 243 ILE X CA 1
ATOM 1909 C C . ILE A 1 255 ? 16.297 51.444 13.922 1.00 52.69 243 ILE X C 1
ATOM 1910 O O . ILE A 1 255 ? 16.254 51.540 12.692 1.00 56.68 243 ILE X O 1
ATOM 1915 N N . GLY A 1 256 ? 15.494 50.645 14.612 1.00 47.34 244 GLY X N 1
ATOM 1916 C CA . GLY A 1 256 ? 14.482 49.854 13.937 1.00 56.71 244 GLY X CA 1
ATOM 1917 C C . GLY A 1 256 ? 13.090 50.367 14.245 1.00 56.81 244 GLY X C 1
ATOM 1918 O O . GLY A 1 256 ? 12.767 50.618 15.410 1.00 53.79 244 GLY X O 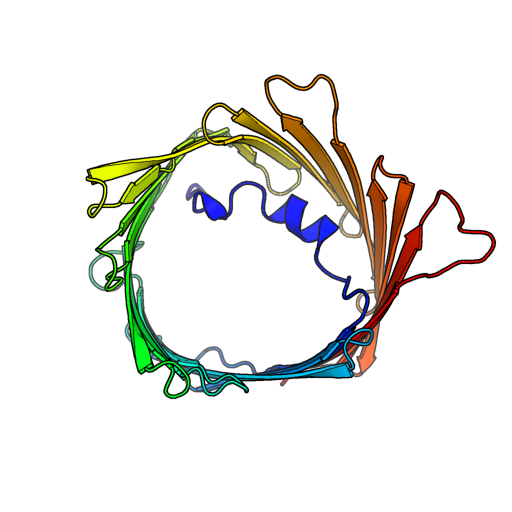1
ATOM 1919 N N . LEU A 1 257 ? 12.272 50.529 13.206 1.00 50.80 245 LEU X N 1
ATOM 1920 C CA . LEU A 1 257 ? 10.896 50.986 13.373 1.00 44.64 245 LEU X CA 1
ATOM 1921 C C . LEU A 1 257 ? 9.957 50.005 12.702 1.00 51.36 245 LEU X C 1
ATOM 1922 O O . LEU A 1 257 ? 10.247 49.494 11.612 1.00 48.90 245 LEU X O 1
ATOM 1927 N N . GLY A 1 258 ? 8.830 49.729 13.343 1.00 43.76 246 GLY X N 1
ATOM 1928 C CA . GLY A 1 258 ? 7.861 48.830 12.748 1.00 41.09 246 GLY X CA 1
ATOM 1929 C C . GLY A 1 258 ? 6.439 49.190 13.135 1.00 50.47 246 GLY X C 1
ATOM 1930 O O . GLY A 1 258 ? 6.148 49.456 14.316 1.00 45.39 246 GLY X O 1
ATOM 1931 N N . TYR A 1 259 ? 5.548 49.195 12.146 1.00 40.77 247 TYR X N 1
ATOM 1932 C CA . TYR A 1 259 ? 4.134 49.398 12.418 1.00 41.06 247 TYR X CA 1
ATOM 1933 C C . TYR A 1 259 ? 3.312 48.258 11.829 1.00 51.95 247 TYR X C 1
ATOM 1934 O O . TYR A 1 259 ? 3.526 47.851 10.684 1.00 48.95 247 TYR X O 1
ATOM 1943 N N . THR A 1 260 ? 2.386 47.726 12.622 1.00 50.30 248 THR X N 1
ATOM 1944 C CA . THR A 1 260 ? 1.552 46.632 12.151 1.00 50.42 248 THR X CA 1
ATOM 1945 C C . THR A 1 260 ? 0.088 47.009 12.290 1.00 57.79 248 THR X C 1
ATOM 1946 O O . THR A 1 260 ? -0.388 47.327 13.387 1.00 59.27 248 THR X O 1
ATOM 1950 N N . GLN A 1 261 ? -0.608 46.975 11.159 1.00 54.00 249 GLN X N 1
ATOM 1951 C CA . GLN A 1 261 ? -1.998 47.404 11.069 1.00 58.55 249 GLN X CA 1
ATOM 1952 C C . GLN A 1 261 ? -2.871 46.277 10.524 1.00 59.19 249 GLN X C 1
ATOM 1953 O O . GLN A 1 261 ? -2.570 45.673 9.484 1.00 61.29 249 GLN X O 1
ATOM 1959 N N . THR A 1 262 ? -3.945 45.990 11.244 1.00 64.16 250 THR X N 1
ATOM 1960 C CA . THR A 1 262 ? -5.018 45.165 10.710 1.00 73.98 250 THR X CA 1
ATOM 1961 C C . THR A 1 262 ? -5.864 46.008 9.744 1.00 66.54 250 THR X C 1
ATOM 1962 O O . THR A 1 262 ? -6.577 46.921 10.169 1.00 73.44 250 THR X O 1
ATOM 1966 N N . LEU A 1 263 ? -5.756 45.718 8.450 1.00 58.79 251 LEU X N 1
ATOM 1967 C CA . LEU A 1 263 ? -6.577 46.370 7.422 1.00 64.87 251 LEU X CA 1
ATOM 1968 C C . LEU A 1 263 ? -7.997 45.841 7.528 1.00 69.67 251 LEU X C 1
ATOM 1969 O O . LEU A 1 263 ? -8.974 46.597 7.501 1.00 73.69 251 LEU X O 1
ATOM 1974 N N A LYS A 1 264 ? -8.102 44.528 7.667 0.48 70.02 252 LYS X N 1
ATOM 1975 N N B LYS A 1 264 ? -8.094 44.517 7.630 0.52 70.12 252 LYS X N 1
ATOM 1976 C CA A LYS A 1 264 ? -9.387 43.870 7.819 0.48 72.33 252 LYS X CA 1
ATOM 1977 C CA B LYS A 1 264 ? -9.362 43.796 7.719 0.52 72.30 252 LYS X CA 1
ATOM 1978 C C A LYS A 1 264 ? -9.167 42.576 8.582 0.48 66.65 252 LYS X C 1
ATOM 1979 C C B LYS A 1 264 ? -9.144 42.575 8.608 0.52 66.43 252 LYS X C 1
ATOM 1980 O O A LYS A 1 264 ? -8.073 42.011 8.530 0.48 59.76 252 LYS X O 1
ATOM 1981 O O B LYS A 1 264 ? -8.027 42.058 8.671 0.52 59.32 252 LYS X O 1
ATOM 1992 N N . PRO A 1 265 ? -10.202 42.113 9.302 1.00 71.37 253 PRO X N 1
ATOM 1993 C CA . PRO A 1 265 ? -10.102 40.893 10.116 1.00 77.86 253 PRO X CA 1
ATOM 1994 C C . PRO A 1 265 ? -9.491 39.725 9.339 1.00 79.87 253 PRO X C 1
ATOM 1995 O O . PRO A 1 265 ? -10.036 39.291 8.322 1.00 92.30 253 PRO X O 1
ATOM 1999 N N . GLY A 1 266 ? -8.344 39.248 9.809 1.00 69.59 254 GLY X N 1
ATOM 2000 C CA . GLY A 1 266 ? -7.611 38.199 9.124 1.00 66.44 254 GLY X CA 1
ATOM 2001 C C . GLY A 1 266 ? -6.448 38.724 8.299 1.00 60.20 254 GLY X C 1
ATOM 2002 O O . GLY A 1 266 ? -5.621 37.948 7.810 1.00 57.22 254 GLY X O 1
ATOM 2003 N N . ILE A 1 267 ? -6.373 40.043 8.139 1.00 50.67 255 ILE X N 1
ATOM 2004 C CA . ILE A 1 267 ? -5.359 40.630 7.272 1.00 49.10 255 ILE X CA 1
ATOM 2005 C C . ILE A 1 267 ? -4.552 41.694 7.987 1.00 55.60 255 ILE X C 1
ATOM 2006 O O . ILE A 1 267 ? -5.109 42.683 8.471 1.00 61.33 255 ILE X O 1
ATOM 2011 N N . LYS A 1 268 ? -3.240 41.486 8.054 1.00 49.09 256 LYS X N 1
ATOM 2012 C CA . LYS A 1 268 ? -2.356 42.421 8.731 1.00 50.05 256 LYS X CA 1
ATOM 2013 C C . LYS A 1 268 ? -1.264 42.863 7.794 1.00 50.04 256 LYS X C 1
ATOM 2014 O O . LYS A 1 268 ? -0.668 42.044 7.080 1.00 43.46 256 LYS X O 1
ATOM 2020 N N . LEU A 1 269 ? -1.003 44.162 7.822 1.00 49.32 257 LEU X N 1
ATOM 2021 C CA . LEU A 1 269 ?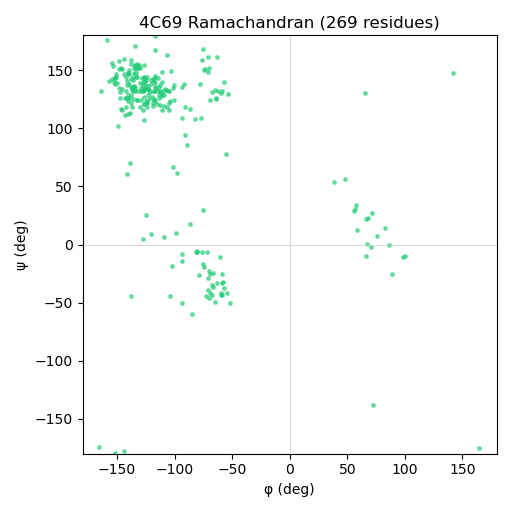 0.013 44.781 6.997 1.00 50.68 257 LEU X CA 1
ATOM 2022 C C . LEU A 1 269 ? 1.108 45.290 7.920 1.00 56.42 257 LEU X C 1
ATOM 2023 O O . LEU A 1 269 ? 0.817 46.039 8.849 1.00 55.24 257 LEU X O 1
ATOM 2028 N N . THR A 1 270 ? 2.356 44.891 7.675 1.00 51.52 258 THR X N 1
ATOM 2029 C CA . THR A 1 270 ? 3.484 45.416 8.442 1.00 51.65 258 THR X CA 1
ATOM 2030 C C . THR A 1 270 ? 4.413 46.255 7.565 1.00 59.88 258 THR X C 1
ATOM 2031 O O . THR A 1 270 ? 4.835 45.820 6.486 1.00 53.77 258 THR X O 1
ATOM 2035 N N . LEU A 1 271 ? 4.715 47.467 8.019 1.00 50.62 259 LEU X N 1
ATOM 2036 C CA . LEU A 1 271 ? 5.745 48.266 7.375 1.00 56.77 259 LEU X CA 1
ATOM 2037 C C . LEU A 1 271 ? 6.912 48.397 8.349 1.00 61.92 259 LEU X C 1
ATOM 2038 O O . LEU A 1 271 ? 6.704 48.585 9.554 1.00 65.63 259 LEU X O 1
ATOM 2043 N N . SER A 1 272 ? 8.136 48.264 7.849 1.00 59.62 260 SER X N 1
ATOM 2044 C CA . SER A 1 272 ? 9.296 48.374 8.728 1.00 58.39 260 SER X CA 1
ATOM 2045 C C . SER A 1 272 ? 10.416 49.122 8.039 1.00 59.54 260 SER X C 1
ATOM 2046 O O . SER A 1 272 ? 10.564 49.058 6.807 1.00 65.76 260 SER X O 1
ATOM 2049 N N . ALA A 1 273 ? 11.188 49.848 8.841 1.00 50.42 261 ALA X N 1
ATOM 2050 C CA . ALA A 1 273 ? 12.323 50.609 8.336 1.00 56.04 261 ALA X CA 1
ATOM 2051 C C . ALA A 1 273 ? 13.514 50.457 9.280 1.00 59.96 261 ALA X C 1
ATOM 2052 O O . ALA A 1 273 ? 13.355 50.514 10.507 1.00 55.11 261 ALA X O 1
ATOM 2054 N N . LEU A 1 274 ? 14.695 50.234 8.711 1.00 54.84 262 LEU X N 1
ATOM 2055 C CA . LEU A 1 274 ? 15.918 50.170 9.506 1.00 52.23 262 LEU X CA 1
ATOM 2056 C C . LEU A 1 274 ? 16.778 51.362 9.155 1.00 54.71 262 LEU X C 1
ATOM 2057 O O . LEU A 1 274 ? 17.168 51.528 7.994 1.00 66.33 262 LEU X O 1
ATOM 2062 N N . LEU A 1 275 ? 17.077 52.195 10.147 1.00 57.15 263 LEU X N 1
ATOM 2063 C CA . LEU A 1 275 ? 17.830 53.425 9.901 1.00 61.26 263 LEU X CA 1
ATOM 2064 C C . LEU A 1 275 ? 19.213 53.308 10.511 1.00 62.41 263 LEU X C 1
ATOM 2065 O O . LEU A 1 275 ? 19.367 52.752 11.607 1.00 57.76 263 LEU X O 1
ATOM 2070 N N . ASP A 1 276 ? 20.224 53.806 9.804 1.00 62.92 264 ASP X N 1
ATOM 2071 C CA . ASP A 1 276 ? 21.573 53.827 10.348 1.00 76.56 264 ASP X CA 1
ATOM 2072 C C . ASP A 1 276 ? 21.795 55.184 11.004 1.00 89.10 264 ASP X C 1
ATOM 2073 O O . ASP A 1 276 ? 21.910 56.203 10.316 1.00 96.00 264 ASP X O 1
ATOM 2078 N N . GLY A 1 277 ? 21.855 55.188 12.335 1.00 77.92 265 GLY X N 1
ATOM 2079 C CA . GLY A 1 277 ? 21.905 56.418 13.098 1.00 80.22 265 GLY X CA 1
ATOM 2080 C C . GLY A 1 277 ? 23.083 57.302 12.762 1.00 94.55 265 GLY X C 1
ATOM 2081 O O . GLY A 1 277 ? 23.022 58.517 12.962 1.00 104.48 265 GLY X O 1
ATOM 2082 N N . LYS A 1 278 ? 24.156 56.700 12.254 1.00 96.98 266 LYS X N 1
ATOM 2083 C CA . LYS A 1 278 ? 25.336 57.467 11.862 1.00 113.41 266 LYS X CA 1
ATOM 2084 C C . LYS A 1 278 ? 25.006 58.495 10.784 1.00 126.07 266 LYS X C 1
ATOM 2085 O O . LYS A 1 278 ? 25.474 59.635 10.830 1.00 130.99 266 LYS X O 1
ATOM 2091 N N . ASN A 1 279 ? 24.186 58.082 9.824 1.00 130.39 267 ASN X N 1
ATOM 2092 C CA . ASN A 1 279 ? 23.742 58.964 8.756 1.00 138.72 267 ASN X CA 1
ATOM 2093 C C . ASN A 1 279 ? 22.255 58.794 8.425 1.00 129.09 267 ASN X C 1
ATOM 2094 O O . ASN A 1 279 ? 21.907 58.262 7.368 1.00 123.68 267 ASN X O 1
ATOM 2099 N N . VAL A 1 280 ? 21.387 59.235 9.338 1.00 141.62 268 VAL X N 1
ATOM 2100 C CA . VAL A 1 280 ? 19.947 59.278 9.077 1.00 140.57 268 VAL X CA 1
ATOM 2101 C C . VAL A 1 280 ? 19.712 60.366 8.036 1.00 146.26 268 VAL X C 1
ATOM 2102 O O . VAL A 1 280 ? 18.927 60.193 7.101 1.00 148.35 268 VAL X O 1
ATOM 2106 N N . ASN A 1 281 ? 20.415 61.485 8.208 1.00 148.64 269 ASN X N 1
ATOM 2107 C CA . ASN A 1 281 ? 20.440 62.559 7.221 1.00 154.60 269 ASN X CA 1
ATOM 2108 C C . ASN A 1 281 ? 20.879 62.041 5.849 1.00 160.87 269 ASN X C 1
ATOM 2109 O O . ASN A 1 281 ? 22.029 62.233 5.448 1.00 161.22 269 ASN X O 1
ATOM 2114 N N . ALA A 1 282 ? 19.951 61.384 5.150 1.00 161.26 270 ALA X N 1
ATOM 2115 C CA . ALA A 1 282 ? 20.185 60.765 3.835 1.00 160.99 270 ALA X CA 1
ATOM 2116 C C . ALA A 1 282 ? 21.173 59.591 3.845 1.00 159.41 270 ALA X C 1
ATOM 2117 O O . ALA A 1 282 ? 22.273 59.689 4.387 1.00 159.71 270 ALA X O 1
ATOM 2119 N N . GLY A 1 283 ? 20.765 58.481 3.235 1.00 158.87 271 GLY X N 1
ATOM 2120 C CA . GLY A 1 283 ? 21.592 57.288 3.166 1.00 155.47 271 GLY X CA 1
ATOM 2121 C C . GLY A 1 283 ? 20.791 56.059 2.776 1.00 146.81 271 GLY X C 1
ATOM 2122 O O . GLY A 1 283 ? 19.601 56.151 2.471 1.00 145.20 271 GLY X O 1
ATOM 2123 N N . GLY A 1 284 ? 21.444 54.902 2.781 1.00 139.94 272 GLY X N 1
ATOM 2124 C CA . GLY A 1 284 ? 20.769 53.659 2.458 1.00 135.58 272 GLY X CA 1
ATOM 2125 C C . GLY A 1 284 ? 20.023 53.090 3.651 1.00 128.70 272 GLY X C 1
ATOM 2126 O O . GLY A 1 284 ? 20.633 52.588 4.597 1.00 121.89 272 GLY X O 1
ATOM 2127 N N . HIS A 1 285 ? 18.697 53.160 3.610 1.00 123.03 273 HIS X N 1
ATOM 2128 C CA . HIS A 1 285 ? 17.886 52.647 4.708 1.00 111.94 273 HIS X CA 1
ATOM 2129 C C . HIS A 1 285 ? 16.946 51.521 4.273 1.00 101.80 273 HIS X C 1
ATOM 2130 O O . HIS A 1 285 ? 16.088 51.713 3.408 1.00 108.79 273 HIS X O 1
ATOM 2137 N N . LYS A 1 286 ? 17.127 50.348 4.878 1.00 84.44 274 LYS X N 1
ATOM 2138 C CA . LYS A 1 286 ? 16.313 49.173 4.572 1.00 87.54 274 LYS X CA 1
ATOM 2139 C C . LYS A 1 286 ? 14.849 49.377 4.935 1.00 84.39 274 LYS X C 1
ATOM 2140 O O . LYS A 1 286 ? 14.530 49.713 6.073 1.00 74.74 274 LYS X O 1
ATOM 2146 N N . LEU A 1 287 ? 13.964 49.154 3.970 1.00 75.35 275 LEU X N 1
ATOM 2147 C CA . LEU A 1 287 ? 12.534 49.139 4.236 1.00 73.61 275 LEU X CA 1
ATOM 2148 C C . LEU A 1 287 ? 12.037 47.705 4.192 1.00 70.50 275 LEU X C 1
ATOM 2149 O O . LEU A 1 287 ? 12.722 46.816 3.689 1.00 70.33 275 LEU X O 1
ATOM 2154 N N . GLY A 1 288 ? 10.855 47.478 4.747 1.00 68.44 276 GLY X N 1
ATOM 2155 C CA . GLY A 1 288 ? 10.256 46.160 4.739 1.00 65.83 276 GLY X CA 1
ATOM 2156 C C . GLY A 1 288 ? 8.748 46.261 4.638 1.00 65.67 276 GLY X C 1
ATOM 2157 O O . GLY A 1 288 ? 8.151 47.256 5.067 1.00 66.81 276 GLY X O 1
ATOM 2158 N N . LEU A 1 289 ? 8.132 45.233 4.061 1.00 64.66 277 LEU X N 1
ATOM 2159 C CA . LEU A 1 289 ? 6.678 45.163 3.941 1.00 66.44 277 LEU X CA 1
ATOM 2160 C C . LEU A 1 289 ? 6.216 43.737 4.197 1.00 62.05 277 LEU X C 1
ATOM 2161 O O . LEU A 1 289 ? 6.720 42.790 3.594 1.00 61.53 277 LEU X O 1
ATOM 2166 N N . GLY A 1 290 ? 5.259 43.586 5.094 1.00 60.90 278 GLY X N 1
ATOM 2167 C CA . GLY A 1 290 ? 4.744 42.273 5.410 1.00 65.89 278 GLY X CA 1
ATOM 2168 C C . GLY A 1 290 ? 3.236 42.238 5.285 1.00 59.67 278 GLY X C 1
ATOM 2169 O O . GLY A 1 290 ? 2.535 43.139 5.757 1.00 63.57 278 GLY X O 1
ATOM 2170 N N . LEU A 1 291 ? 2.734 41.200 4.632 1.00 59.30 279 LEU X N 1
ATOM 2171 C CA . LEU A 1 291 ? 1.295 41.005 4.536 1.00 63.99 279 LEU X CA 1
ATOM 2172 C C . LEU A 1 291 ? 0.948 39.597 4.987 1.00 70.81 279 LEU X C 1
ATOM 2173 O O . LEU A 1 291 ? 1.361 38.603 4.369 1.00 61.04 279 LEU X O 1
ATOM 2178 N N . GLU A 1 292 ? 0.205 39.519 6.083 1.00 58.24 280 GLU X N 1
ATOM 2179 C CA . GLU A 1 292 ? -0.191 38.232 6.629 1.00 64.99 280 GLU X CA 1
ATOM 2180 C C . GLU A 1 292 ? -1.675 38.024 6.403 1.00 58.82 280 GLU X C 1
ATOM 2181 O O . GLU A 1 292 ? -2.511 38.877 6.725 1.00 60.59 280 GLU X O 1
ATOM 2187 N N . PHE A 1 293 ? -1.998 36.875 5.832 1.00 64.62 281 PHE X N 1
ATOM 2188 C CA . PHE A 1 293 ? -3.379 36.554 5.557 1.00 64.89 281 PHE X CA 1
ATOM 2189 C C . PHE A 1 293 ? -3.767 35.344 6.404 1.00 59.94 281 PHE X C 1
ATOM 2190 O O . PHE A 1 293 ? -3.144 34.285 6.296 1.00 58.66 281 PHE X O 1
ATOM 2198 N N . GLN A 1 294 ? -4.782 35.506 7.251 1.00 61.49 282 GLN X N 1
ATOM 2199 C CA . GLN A 1 294 ? -5.150 34.466 8.208 1.00 72.81 282 GLN X CA 1
ATOM 2200 C C . GLN A 1 294 ? -6.497 33.839 7.865 1.00 72.86 282 GLN X C 1
ATOM 2201 O O . GLN A 1 294 ? -7.481 34.550 7.656 1.00 71.62 282 GLN X O 1
ATOM 2207 N N . ALA A 1 295 ? -6.523 32.507 7.816 1.00 83.43 283 ALA X N 1
ATOM 2208 C CA . ALA A 1 295 ? -7.718 31.733 7.472 1.00 87.99 283 ALA X CA 1
ATOM 2209 C C . ALA A 1 295 ? -8.258 32.108 6.102 1.00 100.76 283 ALA X C 1
ATOM 2210 O O . ALA A 1 295 ? -7.509 32.451 5.184 1.00 99.42 283 ALA X O 1
#

Secondary structure (DSSP, 8-state):
--SPPPSTTTTHHHHHHHHTT--TTEEEEEEE---SSEEEEEEEEEEETTT--EEEEEEEEEEETTTTEEEEEEEETT--EEEEEEEESSSSTTEEEEEEEEE-TTT--EEEEEEEEEEETTEEEEEEEEEETTEEEEEEEEEEEETTEEEEEEEEEETTTTEEEEEEEEEEEE-SSEEEEEEEETTTEEEEEEEEEEETTEEEEEEEEEETT---EEEEEEEEEEEETTEEEEEEEETTSEEEEEEEEEEETTEEEEEEEEEEGGG-SSS--EEEEEEEEE-